Protein AF-A0A537NTZ7-F1 (afdb_monomer)

Sequence (252 aa):
MPTALTDLRNRLAANRRRAVSLVFLAALHLAAFGILLWSEDEPTARAAFLLAWGVLNFFWLALLRRPLTSAVLSLAFVVILIVLSQFKHSTLMMTASVVDLMLIDFATFLFFVKVNFGLVLKLALAVALTIPLWLVLWRVDAFRLRRSWAVLGLLVCLAALAALSLAVPTDREDEFFPHQYISKFVRSVAVAAVDLSTGAVLEADPASIDRLNLAAGASCQVARKLPHIVMLFDESSFDATMMPSISVPPNY

Solvent-accessible surface area (backbone atoms only — not comparable to full-atom values): 14347 Å² total; per-residue (Å²): 129,87,51,73,67,57,55,53,51,51,52,52,55,50,51,51,39,45,53,54,40,50,52,54,42,50,51,49,52,50,50,51,49,53,47,44,70,73,43,26,86,48,72,68,36,39,50,41,35,54,28,50,52,45,29,41,30,19,49,36,21,42,74,69,26,27,62,57,58,11,46,52,54,35,51,51,51,52,51,51,49,44,53,50,16,51,51,37,27,78,73,69,48,28,52,52,44,45,65,61,68,72,68,63,44,72,65,58,51,53,49,48,45,67,76,40,42,71,59,50,49,53,52,50,50,51,51,61,58,47,48,60,53,49,55,53,49,56,73,45,55,75,57,75,58,63,46,70,61,22,48,52,50,22,51,51,26,49,52,53,43,45,49,49,33,70,75,49,70,80,65,77,72,57,44,54,46,100,58,32,55,63,23,52,24,60,40,35,44,48,54,52,52,49,32,66,72,71,47,60,80,68,74,70,62,76,79,39,59,85,72,49,77,75,59,80,80,66,77,85,64,86,85,58,84,73,79,84,80,82,83,81,71,90,78,56,98,60,68,65,84,78,42,88,94,58,87,76,67,93,89,113

pLDDT: mean 82.73, std 14.1, range [46.91, 97.38]

Radius of gyration: 25.37 Å; Cα contacts (8 Å, |Δi|>4): 199; chains: 1; bounding box: 72×40×83 Å

Mean predicted aligned error: 11.4 Å

Secondary structure (DSSP, 8-state):
---HHHHHHHHHHHHHHHHHHHHHHHHHHHHHHHHHHHH--SHHHHHHHHHHHHHHHHHHHHHH--HHHHHHHHHHHHHHHHHHHHHHHHHHS----HHHHHH--HHHHHHHHHHTHHHHHHHHHHHHHHHHHHHHHHHH------HHHHHHHHHHHHHHHHHHHHHSPPPSGGGGSSS-HHHHHHHHHHHHHHHHHHTGGG---GGGTTTS---TT----TTSPPP------TTSSS-GGGSTT----TT-

Structure (mmCIF, N/CA/C/O backbone):
data_AF-A0A537NTZ7-F1
#
_entry.id   AF-A0A537NTZ7-F1
#
loop_
_atom_site.group_PDB
_atom_site.id
_atom_site.type_symbol
_atom_site.label_atom_id
_atom_site.label_alt_id
_atom_site.label_comp_id
_atom_site.label_asym_id
_atom_site.label_entity_id
_atom_site.label_seq_id
_atom_site.pdbx_PDB_ins_code
_atom_site.Cartn_x
_atom_site.Cartn_y
_atom_site.Cartn_z
_atom_site.occupancy
_atom_site.B_iso_or_equiv
_atom_site.auth_seq_id
_atom_site.auth_comp_id
_atom_site.auth_asym_id
_atom_site.auth_atom_id
_atom_site.pdbx_PDB_model_num
ATOM 1 N N . MET A 1 1 ? -17.056 4.962 47.674 1.00 58.66 1 MET A N 1
ATOM 2 C CA . MET A 1 1 ? -17.567 3.941 46.732 1.00 58.66 1 MET A CA 1
ATOM 3 C C . MET A 1 1 ? -18.171 4.665 45.535 1.00 58.66 1 MET A C 1
ATOM 5 O O . MET A 1 1 ? -18.946 5.585 45.778 1.00 58.66 1 MET A O 1
ATOM 9 N N . PRO A 1 2 ? -17.795 4.355 44.281 1.00 63.44 2 PRO A N 1
ATOM 10 C CA . PRO A 1 2 ? -18.470 4.938 43.122 1.00 63.44 2 PRO A CA 1
ATOM 11 C C . PRO A 1 2 ? -19.957 4.571 43.179 1.00 63.44 2 PRO A C 1
ATOM 13 O O . PRO A 1 2 ? -20.307 3.418 43.425 1.00 63.44 2 PRO A O 1
ATOM 16 N N . THR A 1 3 ? -20.840 5.555 43.023 1.00 83.06 3 THR A N 1
ATOM 17 C CA . THR A 1 3 ? -22.289 5.320 43.042 1.00 83.06 3 THR A CA 1
ATOM 18 C C . THR A 1 3 ? -22.691 4.523 41.800 1.00 83.06 3 THR A C 1
ATOM 20 O O . THR A 1 3 ? -22.087 4.695 40.739 1.00 83.06 3 THR A O 1
ATOM 23 N N . ALA A 1 4 ? -23.715 3.669 41.889 1.00 83.44 4 ALA A N 1
ATOM 24 C CA . ALA A 1 4 ? -24.167 2.825 40.771 1.00 83.44 4 ALA A CA 1
ATOM 25 C C . ALA A 1 4 ? -24.419 3.617 39.466 1.00 83.44 4 ALA A C 1
ATOM 27 O O . ALA A 1 4 ? -24.149 3.131 38.369 1.00 83.44 4 ALA A O 1
ATOM 28 N N . LEU A 1 5 ? -24.836 4.884 39.585 1.00 83.88 5 LEU A N 1
ATOM 29 C CA . LEU A 1 5 ? -24.996 5.824 38.469 1.00 83.88 5 LEU A CA 1
ATOM 30 C C . LEU A 1 5 ? -23.677 6.139 37.742 1.00 83.88 5 LEU A C 1
ATOM 32 O O . LEU A 1 5 ? -23.658 6.254 36.516 1.00 83.88 5 LEU A O 1
ATOM 36 N N . THR A 1 6 ? -22.564 6.266 38.472 1.00 86.19 6 THR A N 1
ATOM 37 C CA . THR A 1 6 ? -21.246 6.515 37.866 1.00 86.19 6 THR A CA 1
ATOM 38 C C . THR A 1 6 ? -20.725 5.301 37.099 1.00 86.19 6 THR A C 1
ATOM 40 O O . THR A 1 6 ? -20.169 5.482 36.014 1.00 86.19 6 THR A O 1
ATOM 43 N N . ASP A 1 7 ? -20.969 4.079 37.586 1.00 85.44 7 ASP A N 1
ATOM 44 C CA . ASP A 1 7 ? -20.598 2.856 36.859 1.00 85.44 7 ASP A CA 1
ATOM 45 C C . ASP A 1 7 ? -21.436 2.693 35.582 1.00 85.44 7 ASP A C 1
ATOM 47 O O . ASP A 1 7 ? -20.892 2.476 34.496 1.00 85.44 7 ASP A O 1
ATOM 51 N N . LEU A 1 8 ? -22.754 2.917 35.668 1.00 85.06 8 LEU A N 1
ATOM 52 C CA . LEU A 1 8 ? -23.651 2.832 34.513 1.00 85.06 8 LEU A CA 1
ATOM 53 C C . LEU A 1 8 ? -23.280 3.854 33.422 1.00 85.06 8 LEU A C 1
ATOM 55 O O . LEU A 1 8 ? -23.180 3.503 32.242 1.00 85.06 8 LEU A O 1
ATOM 59 N N . ARG A 1 9 ? -22.973 5.101 33.812 1.00 89.00 9 ARG A N 1
ATOM 60 C CA . ARG A 1 9 ? -22.496 6.148 32.890 1.00 89.00 9 ARG A CA 1
ATOM 61 C C . ARG A 1 9 ? -21.180 5.760 32.213 1.00 89.00 9 ARG A C 1
ATOM 63 O O . ARG A 1 9 ? -21.030 5.955 31.005 1.00 89.00 9 ARG A O 1
ATOM 70 N N . ASN A 1 10 ? -20.234 5.201 32.967 1.00 85.62 10 ASN A N 1
ATOM 71 C CA . ASN A 1 10 ? -18.936 4.788 32.432 1.00 85.62 10 ASN A CA 1
ATOM 72 C C . ASN A 1 10 ? -19.071 3.623 31.441 1.00 85.62 10 ASN A C 1
ATOM 74 O O . ASN A 1 10 ? -18.437 3.651 30.382 1.00 85.62 10 ASN A O 1
ATOM 78 N N . ARG A 1 11 ? -19.943 2.647 31.728 1.00 82.94 11 ARG A N 1
ATOM 79 C CA . ARG A 1 11 ? -20.247 1.533 30.814 1.00 82.94 11 ARG A CA 1
ATOM 80 C C . ARG A 1 11 ? -20.885 2.015 29.514 1.00 82.94 11 ARG A C 1
ATOM 82 O O . ARG A 1 11 ? -20.432 1.616 28.443 1.00 82.94 11 ARG A O 1
ATOM 89 N N . LEU A 1 12 ? -21.867 2.917 29.587 1.00 83.31 12 LEU A N 1
ATOM 90 C CA . LEU A 1 12 ? -22.497 3.511 28.401 1.00 83.31 12 LEU A CA 1
ATOM 91 C C . LEU A 1 12 ? -21.483 4.291 27.549 1.00 83.31 12 LEU A C 1
ATOM 93 O O . LEU A 1 12 ? -21.419 4.109 26.332 1.00 83.31 12 LEU A O 1
ATOM 97 N N . ALA A 1 13 ? -20.629 5.104 28.181 1.00 80.88 13 ALA A N 1
ATOM 98 C CA . ALA A 1 13 ? -19.582 5.857 27.488 1.00 80.88 13 ALA A CA 1
ATOM 99 C C . ALA A 1 13 ? -18.502 4.953 26.861 1.00 80.88 13 ALA A C 1
ATOM 101 O O . ALA A 1 13 ? -17.956 5.279 25.802 1.00 80.88 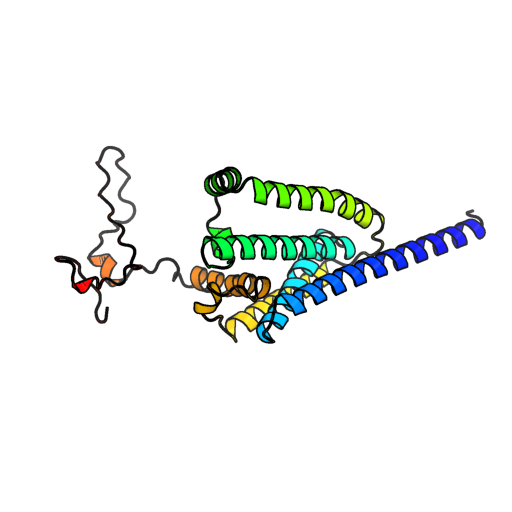13 ALA A O 1
ATOM 102 N N . ALA A 1 14 ? -18.172 3.825 27.495 1.00 80.44 14 ALA A N 1
ATOM 103 C CA . ALA A 1 14 ? -17.262 2.826 26.937 1.00 80.44 14 ALA A CA 1
ATOM 104 C C . ALA A 1 14 ? -17.896 2.083 25.751 1.00 80.44 14 ALA A C 1
ATOM 106 O O . ALA A 1 14 ? -17.235 1.895 24.728 1.00 80.44 14 ALA A O 1
ATOM 107 N N . ASN A 1 15 ? -19.180 1.723 25.851 1.00 84.62 15 ASN A N 1
ATOM 108 C CA . ASN A 1 15 ? -19.901 1.046 24.776 1.00 84.62 15 ASN A CA 1
ATOM 109 C C . ASN A 1 15 ? -20.036 1.946 23.537 1.00 84.62 15 ASN A C 1
ATOM 111 O O . ASN A 1 15 ? -19.723 1.527 22.425 1.00 84.62 15 ASN A O 1
ATOM 115 N N . ARG A 1 16 ? -20.368 3.230 23.739 1.00 84.19 16 ARG A N 1
ATOM 116 C CA . ARG A 1 16 ? -20.411 4.227 22.658 1.00 84.19 16 ARG A CA 1
ATOM 117 C C . ARG A 1 16 ? -19.055 4.386 21.966 1.00 84.19 16 ARG A C 1
ATOM 119 O O . ARG A 1 16 ? -19.003 4.403 20.743 1.00 84.19 16 ARG A O 1
ATOM 126 N N . ARG A 1 17 ? -17.951 4.458 22.721 1.00 83.06 17 ARG A N 1
ATOM 127 C CA . ARG A 1 17 ? -16.593 4.546 22.144 1.00 83.06 17 ARG A CA 1
ATOM 128 C C . ARG A 1 17 ? -16.216 3.317 21.316 1.00 83.06 17 ARG A C 1
ATOM 130 O O . ARG A 1 17 ? -15.623 3.467 20.249 1.00 83.06 17 ARG A O 1
ATOM 137 N N . ARG A 1 18 ? -16.591 2.117 21.770 1.00 84.38 18 ARG A N 1
ATOM 138 C CA . ARG A 1 18 ? -16.384 0.871 21.012 1.00 84.38 18 ARG A CA 1
ATOM 139 C C . ARG A 1 18 ? -17.200 0.852 19.724 1.00 84.38 18 ARG A C 1
ATOM 141 O O . ARG A 1 18 ? -16.635 0.566 18.676 1.00 84.38 18 ARG A O 1
ATOM 148 N N . ALA A 1 19 ? -18.481 1.215 19.788 1.00 86.25 19 ALA A N 1
ATOM 149 C CA . ALA A 1 19 ? -19.343 1.296 18.610 1.00 86.25 19 ALA A CA 1
ATOM 150 C C . ALA A 1 19 ? -18.787 2.281 17.568 1.00 86.25 19 ALA A C 1
ATOM 152 O O . ALA A 1 19 ? -18.641 1.926 16.405 1.00 86.25 19 ALA A O 1
ATOM 153 N N . VAL A 1 20 ? -18.381 3.480 18.000 1.00 87.38 20 VAL A N 1
ATOM 154 C CA . VAL A 1 20 ? -17.752 4.479 17.120 1.00 87.38 20 VAL A CA 1
ATOM 155 C C . VAL A 1 20 ? -16.461 3.940 16.493 1.00 87.38 20 VAL A C 1
ATOM 157 O O . VAL A 1 20 ? -16.262 4.080 15.291 1.00 87.38 20 VAL A O 1
ATOM 160 N N . SER A 1 21 ? -15.606 3.276 17.279 1.00 86.69 21 SER A N 1
ATOM 161 C CA . SER A 1 21 ? -14.370 2.665 16.765 1.00 86.69 21 SER A CA 1
ATOM 162 C C . SER A 1 21 ? -14.650 1.601 15.698 1.00 86.69 21 SER A C 1
ATOM 164 O O . SER A 1 21 ? -13.946 1.553 14.695 1.00 86.69 21 SER A O 1
ATOM 166 N N . LEU A 1 22 ? -15.681 0.770 15.892 1.00 88.88 22 LEU A N 1
ATOM 167 C CA . LEU A 1 22 ? -16.081 -0.254 14.922 1.00 88.88 22 LEU A CA 1
ATOM 168 C C . LEU A 1 22 ? -16.618 0.358 13.629 1.00 88.88 22 LEU A C 1
ATOM 170 O O . LEU A 1 22 ? -16.262 -0.115 12.556 1.00 88.88 22 LEU A O 1
ATOM 174 N N . VAL A 1 23 ? -17.428 1.416 13.722 1.00 90.81 23 VAL A N 1
ATOM 175 C CA . VAL A 1 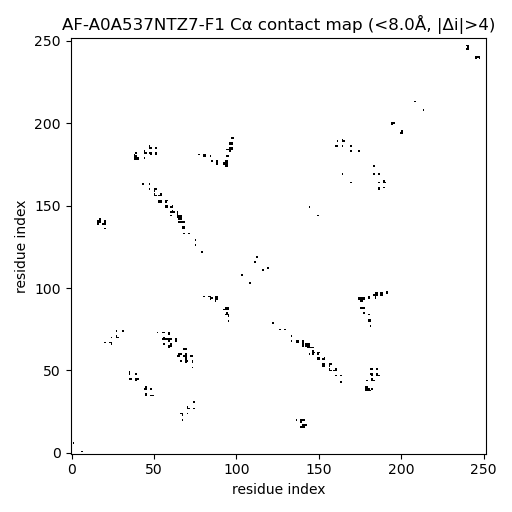23 ? -17.952 2.122 12.542 1.00 90.81 23 VAL A CA 1
ATOM 176 C C . VAL A 1 23 ? -16.810 2.691 11.704 1.00 90.81 23 VAL A C 1
ATOM 178 O O . VAL A 1 23 ? -16.775 2.466 10.498 1.00 90.81 23 VAL A O 1
ATOM 181 N N . PHE A 1 24 ? -15.842 3.372 12.326 1.00 90.88 24 PHE A N 1
ATOM 182 C CA . PHE A 1 24 ? -14.688 3.895 11.589 1.00 90.88 24 PHE A CA 1
ATOM 183 C C . PHE A 1 24 ? -13.804 2.785 11.017 1.00 90.88 24 PHE A C 1
ATOM 185 O O . PHE A 1 24 ? -13.349 2.898 9.883 1.00 90.88 24 PHE A O 1
ATOM 192 N N . LEU A 1 25 ? -13.583 1.703 11.767 1.00 91.69 25 LEU A N 1
ATOM 193 C CA . LEU A 1 25 ? -12.814 0.560 11.280 1.00 91.69 25 LEU A CA 1
ATOM 194 C C . LEU A 1 25 ? -13.483 -0.077 10.053 1.00 91.69 25 LEU A C 1
ATOM 196 O O . LEU A 1 25 ? -12.823 -0.316 9.045 1.00 91.69 25 LEU A O 1
ATOM 200 N N . ALA A 1 26 ? -14.799 -0.292 10.113 1.00 93.25 26 ALA A N 1
ATOM 201 C CA . ALA A 1 26 ? -15.576 -0.801 8.990 1.00 93.25 26 ALA A CA 1
ATOM 202 C C . ALA A 1 26 ? -15.513 0.151 7.789 1.00 93.25 26 ALA A C 1
ATOM 204 O O . ALA A 1 26 ? -15.273 -0.301 6.674 1.00 93.25 26 ALA A O 1
ATOM 205 N N . ALA A 1 27 ? -15.648 1.462 8.011 1.00 94.00 27 ALA A N 1
ATOM 206 C CA . ALA A 1 27 ? -15.546 2.460 6.950 1.00 94.00 27 ALA A CA 1
ATOM 207 C C . ALA A 1 27 ? -14.176 2.435 6.249 1.00 94.00 27 ALA A C 1
ATOM 209 O O . ALA A 1 27 ? -14.119 2.509 5.025 1.00 94.00 27 ALA A O 1
ATOM 210 N N . LEU A 1 28 ? -13.077 2.274 6.995 1.00 93.94 28 LEU A N 1
ATOM 211 C CA . LEU A 1 28 ? -11.728 2.177 6.423 1.00 93.94 28 LEU A CA 1
ATOM 212 C C . LEU A 1 28 ? -11.536 0.898 5.601 1.00 93.94 28 LEU A C 1
ATOM 214 O O . LEU A 1 28 ? -10.945 0.946 4.524 1.00 93.94 28 LEU A O 1
ATOM 218 N N . HIS A 1 29 ? -12.056 -0.237 6.073 1.00 95.38 29 HIS A N 1
ATOM 219 C CA . HIS A 1 29 ? -12.009 -1.486 5.309 1.00 95.38 29 HIS A CA 1
ATOM 220 C C . HIS A 1 29 ? -12.896 -1.443 4.062 1.00 95.38 29 HIS A C 1
ATOM 222 O O . HIS A 1 29 ? -12.486 -1.940 3.018 1.00 95.38 29 HIS A O 1
ATOM 228 N N . LEU A 1 30 ? -14.068 -0.806 4.136 1.00 96.38 30 LEU A N 1
ATOM 229 C CA . LEU A 1 30 ? -14.923 -0.574 2.972 1.00 96.38 30 LEU A CA 1
ATOM 230 C C . LEU A 1 30 ? -14.265 0.371 1.963 1.00 96.38 30 LEU A C 1
ATOM 232 O O . LEU A 1 30 ? -14.354 0.125 0.766 1.00 96.38 30 LEU A O 1
ATOM 236 N N . ALA A 1 31 ? -13.561 1.408 2.425 1.00 95.88 31 ALA A N 1
ATOM 237 C CA . ALA A 1 31 ? -12.789 2.283 1.549 1.00 95.88 31 ALA A CA 1
ATOM 238 C C . ALA A 1 31 ? -11.673 1.509 0.830 1.00 95.88 31 ALA A C 1
ATOM 240 O O . ALA A 1 31 ? -11.545 1.611 -0.386 1.00 95.88 31 ALA A O 1
ATOM 241 N N . ALA A 1 32 ? -10.920 0.677 1.556 1.00 95.56 32 ALA A N 1
ATOM 242 C CA . ALA A 1 32 ? -9.904 -0.191 0.961 1.00 95.56 32 ALA A CA 1
ATOM 243 C C . ALA A 1 32 ? -10.504 -1.196 -0.037 1.00 95.56 32 ALA A C 1
ATOM 245 O O . ALA A 1 32 ? -9.917 -1.444 -1.084 1.00 95.56 32 ALA A O 1
ATOM 246 N N . PHE A 1 33 ? -11.691 -1.733 0.255 1.00 96.12 33 PHE A N 1
ATOM 247 C CA . PHE A 1 33 ? -12.422 -2.607 -0.661 1.00 96.12 33 PHE A CA 1
ATOM 248 C C . PHE A 1 33 ? -12.899 -1.867 -1.921 1.00 96.12 33 PHE A C 1
ATOM 250 O O . PHE A 1 33 ? -12.820 -2.408 -3.018 1.00 96.12 33 PHE A O 1
ATOM 257 N N . GLY A 1 34 ? -13.336 -0.613 -1.794 1.00 96.06 34 GLY A N 1
ATOM 258 C CA . GLY A 1 34 ? -13.641 0.236 -2.945 1.00 96.06 34 GLY A CA 1
ATOM 259 C C . GLY A 1 34 ? -12.411 0.484 -3.822 1.00 96.06 34 GLY A C 1
ATOM 260 O O . GLY A 1 34 ? -12.505 0.374 -5.041 1.00 96.06 34 GLY A O 1
ATOM 261 N N . ILE A 1 35 ? -11.251 0.745 -3.205 1.00 95.75 35 ILE A N 1
ATOM 262 C CA . ILE A 1 35 ? -9.975 0.896 -3.922 1.00 95.75 35 ILE A CA 1
ATOM 263 C C . ILE A 1 35 ? -9.609 -0.401 -4.644 1.00 95.75 35 ILE A C 1
ATOM 265 O O . ILE A 1 35 ? -9.317 -0.341 -5.829 1.00 95.75 35 ILE A O 1
ATOM 269 N N . LEU A 1 36 ? -9.694 -1.555 -3.974 1.00 95.25 36 LEU A N 1
ATOM 270 C CA . LEU A 1 36 ? -9.452 -2.875 -4.570 1.00 95.25 36 LEU A CA 1
ATOM 271 C C . LEU A 1 36 ? -10.255 -3.072 -5.863 1.00 95.25 36 LEU A C 1
ATOM 273 O O . LEU A 1 36 ? -9.696 -3.485 -6.872 1.00 95.25 36 LEU A O 1
ATOM 277 N N . LEU A 1 37 ? -11.561 -2.793 -5.828 1.00 93.75 37 LEU A N 1
ATOM 278 C CA . LEU A 1 37 ? -12.439 -2.983 -6.987 1.00 93.75 37 LEU A CA 1
ATOM 279 C C . LEU A 1 37 ? -12.153 -2.004 -8.129 1.00 93.75 37 LEU A C 1
ATOM 281 O O . LEU A 1 37 ? -12.486 -2.302 -9.270 1.00 93.75 37 LEU A O 1
ATOM 285 N N . TRP A 1 38 ? -11.587 -0.840 -7.817 1.00 94.94 38 TRP A N 1
ATOM 286 C CA . TRP A 1 38 ? -11.263 0.187 -8.799 1.00 94.94 38 TRP A CA 1
ATOM 287 C C . TRP A 1 38 ? -9.850 0.039 -9.379 1.00 94.94 38 TRP A C 1
ATOM 289 O O . TRP A 1 38 ? -9.648 0.369 -10.543 1.00 94.94 38 TRP A O 1
ATOM 299 N N . SER A 1 39 ? -8.874 -0.426 -8.591 1.00 91.75 39 SER A N 1
ATOM 300 C CA . SER A 1 39 ? -7.470 -0.502 -9.013 1.00 91.75 39 SER A CA 1
ATOM 301 C C . SER A 1 39 ? -7.045 -1.870 -9.543 1.00 91.75 39 SER A C 1
ATOM 303 O O . SER A 1 39 ? -6.047 -1.935 -10.260 1.00 91.75 39 SER A O 1
ATOM 305 N N . GLU A 1 40 ? -7.739 -2.952 -9.172 1.00 92.44 40 GLU A N 1
ATOM 306 C CA . GLU A 1 40 ? -7.334 -4.328 -9.480 1.00 92.44 40 GLU A CA 1
ATOM 307 C C . GLU A 1 40 ? -8.403 -5.073 -10.303 1.00 92.44 40 GLU A C 1
ATOM 309 O O . GLU A 1 40 ? -9.478 -5.435 -9.806 1.00 92.44 40 GLU A O 1
ATOM 314 N N . ASP A 1 41 ? -8.082 -5.370 -11.562 1.00 89.06 41 ASP A N 1
ATOM 315 C CA . ASP A 1 41 ? -9.002 -6.047 -12.484 1.00 89.06 41 ASP A CA 1
ATOM 316 C C . ASP A 1 41 ? -8.975 -7.573 -12.335 1.00 89.06 41 ASP A C 1
ATOM 318 O O . ASP A 1 41 ? -10.021 -8.223 -12.241 1.00 89.06 41 ASP A O 1
ATOM 322 N N . GLU A 1 42 ? -7.780 -8.152 -12.259 1.00 90.31 42 GLU A N 1
ATOM 323 C CA . GLU A 1 42 ? -7.591 -9.600 -12.250 1.00 90.31 42 GLU A CA 1
ATOM 324 C C . GLU A 1 42 ? -7.835 -10.241 -10.878 1.00 90.31 42 GLU A C 1
ATOM 326 O O . GLU A 1 42 ? -7.570 -9.639 -9.833 1.00 90.31 42 GLU A O 1
ATOM 331 N N . PRO A 1 43 ? -8.280 -11.510 -10.835 1.00 91.31 43 PRO A N 1
ATOM 332 C CA . PRO A 1 43 ? -8.492 -12.220 -9.575 1.00 91.31 43 PRO A CA 1
ATOM 333 C C . PRO A 1 43 ? -7.186 -12.432 -8.791 1.00 91.31 43 PRO A C 1
ATOM 335 O O . PRO A 1 43 ? -7.179 -12.333 -7.563 1.00 91.31 43 PRO A O 1
ATOM 338 N N . THR A 1 44 ? -6.081 -12.683 -9.492 1.00 92.44 44 THR A N 1
ATOM 339 C CA . THR A 1 44 ? -4.720 -12.803 -8.943 1.00 92.44 44 THR A CA 1
ATOM 340 C C . THR A 1 44 ? -4.265 -11.481 -8.325 1.00 92.44 44 THR A C 1
ATOM 342 O O . THR A 1 44 ? -3.821 -11.452 -7.176 1.00 92.44 44 THR A O 1
ATOM 345 N N . ALA A 1 45 ? -4.462 -10.378 -9.048 1.00 92.12 45 ALA A N 1
ATOM 346 C CA . ALA A 1 45 ? -4.161 -9.023 -8.604 1.00 92.12 45 ALA A CA 1
ATOM 347 C C . ALA A 1 45 ? -4.984 -8.635 -7.363 1.00 92.12 45 ALA A C 1
ATOM 349 O O . ALA A 1 45 ? -4.442 -8.165 -6.360 1.00 92.12 45 ALA A O 1
ATOM 350 N N . ARG A 1 46 ? -6.284 -8.956 -7.358 1.00 94.94 46 ARG A N 1
ATOM 351 C CA . ARG A 1 46 ? -7.162 -8.751 -6.197 1.00 94.94 46 ARG A CA 1
ATOM 352 C C . ARG A 1 46 ? -6.724 -9.561 -4.979 1.00 94.94 46 ARG A C 1
ATOM 354 O O . ARG A 1 46 ? -6.727 -9.039 -3.864 1.00 94.94 46 ARG A O 1
ATOM 361 N N . ALA A 1 47 ? -6.323 -10.819 -5.171 1.00 95.44 47 ALA A N 1
ATOM 362 C CA . ALA A 1 47 ? -5.790 -11.646 -4.091 1.00 95.44 47 ALA A CA 1
ATOM 363 C C . ALA A 1 47 ? -4.488 -11.056 -3.523 1.00 95.44 47 ALA A C 1
ATOM 365 O O . ALA A 1 47 ? -4.353 -10.926 -2.305 1.00 95.44 47 ALA A O 1
ATOM 366 N N . ALA A 1 48 ? -3.569 -10.624 -4.391 1.00 94.69 48 ALA A N 1
ATOM 367 C CA . ALA A 1 48 ? -2.330 -9.967 -3.986 1.00 94.69 48 ALA A CA 1
ATOM 368 C C . ALA A 1 48 ? -2.593 -8.657 -3.225 1.00 94.69 48 ALA A C 1
ATOM 370 O O . ALA A 1 48 ? -1.968 -8.423 -2.192 1.00 94.69 48 ALA A O 1
ATOM 371 N N . PHE A 1 49 ? -3.565 -7.845 -3.656 1.00 96.12 49 PHE A N 1
ATOM 372 C CA . PHE A 1 49 ? -3.987 -6.648 -2.925 1.00 96.12 49 PHE A CA 1
ATOM 373 C C . PHE A 1 49 ? -4.537 -6.993 -1.539 1.00 96.12 49 PHE A C 1
ATOM 375 O O . PHE A 1 49 ? -4.167 -6.349 -0.560 1.00 96.12 49 PHE A O 1
ATOM 382 N N . LEU A 1 50 ? -5.406 -8.002 -1.414 1.00 96.81 50 LEU A N 1
ATOM 383 C CA . LEU A 1 50 ? -5.951 -8.410 -0.112 1.00 96.81 50 LEU A CA 1
ATOM 384 C C . LEU A 1 50 ? -4.846 -8.889 0.838 1.00 96.81 50 LEU A C 1
ATOM 386 O O . LEU A 1 50 ? -4.862 -8.560 2.027 1.00 96.81 50 LEU A O 1
ATOM 390 N N . LEU A 1 51 ? -3.866 -9.624 0.311 1.00 96.69 51 LEU A N 1
ATOM 391 C CA . LEU A 1 51 ? -2.694 -10.051 1.069 1.00 96.69 51 LEU A CA 1
ATOM 392 C C . LEU A 1 51 ? -1.818 -8.859 1.464 1.00 96.69 51 LEU A C 1
ATOM 394 O O . LEU A 1 51 ? -1.447 -8.760 2.630 1.00 96.69 51 LEU A O 1
ATOM 398 N N . ALA A 1 52 ? -1.562 -7.916 0.554 1.00 96.06 52 ALA A N 1
ATOM 399 C CA . ALA A 1 52 ? -0.843 -6.671 0.830 1.00 96.06 52 ALA A CA 1
ATOM 400 C C . ALA A 1 52 ? -1.537 -5.826 1.907 1.00 96.06 52 ALA A C 1
ATOM 402 O O . ALA A 1 52 ? -0.904 -5.348 2.851 1.00 96.06 52 ALA A O 1
ATOM 403 N N . TRP A 1 53 ? -2.860 -5.692 1.800 1.00 97.38 53 TRP A N 1
ATOM 404 C CA . TRP A 1 53 ? -3.699 -5.038 2.792 1.00 97.38 53 TRP A CA 1
ATOM 405 C C . TRP A 1 53 ? -3.565 -5.724 4.156 1.00 97.38 53 TRP A C 1
ATOM 407 O O . TRP A 1 53 ? -3.379 -5.049 5.171 1.00 97.38 53 TRP A O 1
ATOM 417 N N . GLY A 1 54 ? -3.587 -7.060 4.185 1.00 95.94 54 GLY A N 1
ATOM 418 C CA . GLY A 1 54 ? -3.316 -7.862 5.377 1.00 95.94 54 GLY A CA 1
ATOM 419 C C . GLY A 1 54 ? -1.925 -7.605 5.962 1.00 95.94 54 GLY A C 1
ATOM 420 O O . GLY A 1 54 ? -1.820 -7.299 7.149 1.00 95.94 54 GLY A O 1
ATOM 421 N N . VAL A 1 55 ? -0.872 -7.652 5.139 1.00 96.56 55 VAL A N 1
ATOM 422 C CA . VAL A 1 55 ? 0.522 -7.384 5.539 1.00 96.56 55 VAL A CA 1
ATOM 423 C C . VAL A 1 55 ? 0.641 -6.015 6.203 1.00 96.56 55 VAL A C 1
ATOM 425 O O . VAL A 1 55 ? 1.116 -5.932 7.336 1.00 96.56 55 VAL A O 1
ATOM 428 N N . LEU A 1 56 ? 0.156 -4.954 5.552 1.00 96.06 56 LEU A N 1
ATOM 429 C CA . LEU A 1 56 ? 0.203 -3.598 6.103 1.00 96.06 56 LEU A CA 1
ATOM 430 C C . LEU A 1 56 ? -0.549 -3.515 7.436 1.00 96.06 56 LEU A C 1
ATOM 432 O O . LEU A 1 56 ? -0.004 -3.025 8.430 1.00 96.06 56 LEU A O 1
ATOM 436 N N . ASN A 1 57 ? -1.765 -4.067 7.501 1.00 95.50 57 ASN A N 1
ATOM 437 C CA . ASN A 1 57 ? -2.558 -4.005 8.723 1.00 95.50 57 ASN A CA 1
ATOM 438 C C . ASN A 1 57 ? -1.895 -4.777 9.875 1.00 95.50 57 ASN A C 1
ATOM 440 O O . ASN A 1 57 ? -1.802 -4.273 11.000 1.00 95.50 57 ASN A O 1
ATOM 444 N N . PHE A 1 58 ? -1.406 -5.991 9.624 1.00 95.75 58 PHE A N 1
ATOM 445 C CA . PHE A 1 58 ? -0.755 -6.802 10.650 1.00 95.75 58 PHE A CA 1
ATOM 446 C C . PHE A 1 58 ? 0.604 -6.238 11.078 1.00 95.75 58 PHE A C 1
ATOM 448 O O . PHE A 1 58 ? 0.927 -6.299 12.267 1.00 95.75 58 PHE A O 1
ATOM 455 N N . PHE A 1 59 ? 1.351 -5.608 10.168 1.00 95.50 59 PHE A N 1
ATOM 456 C CA . PHE A 1 59 ? 2.590 -4.894 10.479 1.00 95.50 59 PHE A CA 1
ATOM 457 C C . PHE A 1 59 ? 2.344 -3.752 11.475 1.00 95.50 59 PHE A C 1
ATOM 459 O O . PHE A 1 59 ? 2.909 -3.735 12.577 1.00 95.50 59 PHE A O 1
ATOM 466 N N . TRP A 1 60 ? 1.419 -2.841 11.153 1.00 94.25 60 TRP A N 1
ATOM 467 C CA . TRP A 1 60 ? 1.078 -1.734 12.051 1.00 94.25 60 TRP A CA 1
ATOM 468 C C . TRP A 1 60 ? 0.419 -2.218 13.347 1.00 94.25 60 TRP A C 1
ATOM 470 O O . TRP A 1 60 ? 0.638 -1.632 14.409 1.00 94.25 60 TRP A O 1
ATOM 480 N N . LEU A 1 61 ? -0.344 -3.314 13.305 1.00 93.06 61 LEU A N 1
ATOM 481 C CA . LEU A 1 61 ? -0.899 -3.952 14.500 1.00 93.06 61 LEU A CA 1
ATOM 482 C C . LEU A 1 61 ? 0.185 -4.538 15.409 1.00 93.06 61 LEU A C 1
ATOM 484 O O . LEU A 1 61 ? 0.092 -4.387 16.629 1.00 93.06 61 LEU A O 1
ATOM 488 N N . ALA A 1 62 ? 1.217 -5.179 14.860 1.00 92.44 62 ALA A N 1
ATOM 489 C CA . ALA A 1 62 ? 2.329 -5.701 15.649 1.00 92.44 62 ALA A CA 1
ATOM 490 C C . ALA A 1 62 ? 3.082 -4.561 16.362 1.00 92.44 62 ALA A C 1
ATOM 492 O O . ALA A 1 62 ? 3.413 -4.670 17.554 1.00 92.44 62 ALA A O 1
ATOM 493 N N . LEU A 1 63 ? 3.260 -3.430 15.670 1.00 92.06 63 LEU A N 1
ATOM 494 C CA . LEU A 1 63 ? 3.936 -2.248 16.199 1.00 92.06 63 LEU A CA 1
ATOM 495 C C . LEU A 1 63 ? 3.085 -1.513 17.255 1.00 92.06 63 LEU A C 1
ATOM 497 O O . LEU A 1 63 ? 3.485 -1.408 18.425 1.00 92.06 63 LEU A O 1
ATOM 501 N N . LEU A 1 64 ? 1.882 -1.073 16.864 1.00 89.88 64 LEU A N 1
ATOM 502 C CA . LEU A 1 64 ? 1.026 -0.132 17.604 1.00 89.88 64 LEU A CA 1
ATOM 503 C C . LEU A 1 64 ? -0.038 -0.809 18.487 1.00 89.88 64 LEU A C 1
ATOM 505 O O . LEU A 1 64 ? -0.553 -0.181 19.415 1.00 89.88 64 LEU A O 1
ATOM 509 N N . ARG A 1 65 ? -0.359 -2.090 18.238 1.00 89.31 65 ARG A N 1
ATOM 510 C CA . ARG A 1 65 ? -1.402 -2.896 18.922 1.00 89.31 65 ARG A CA 1
ATOM 511 C C . ARG A 1 65 ? -2.827 -2.341 18.820 1.00 89.31 65 ARG A C 1
ATOM 513 O O . ARG A 1 65 ? -3.694 -2.765 19.585 1.00 89.31 65 ARG A O 1
ATOM 520 N N . ARG A 1 66 ? -3.053 -1.400 17.907 1.00 89.12 66 ARG A N 1
ATOM 521 C CA . ARG A 1 66 ? -4.271 -0.598 17.760 1.00 89.12 66 ARG A CA 1
ATOM 522 C C . ARG A 1 66 ? -4.831 -0.760 16.339 1.00 89.12 66 ARG A C 1
ATOM 524 O O . ARG A 1 66 ? -4.154 -0.354 15.388 1.00 89.12 66 ARG A O 1
ATOM 531 N N . PRO A 1 67 ? -6.000 -1.405 16.160 1.00 88.00 67 PRO A N 1
ATOM 532 C CA . PRO A 1 67 ? -6.506 -1.765 14.834 1.00 88.00 67 PRO A CA 1
ATOM 533 C C . PRO A 1 67 ? -6.935 -0.559 14.012 1.00 88.00 67 PRO A C 1
ATOM 535 O O . PRO A 1 67 ? -6.666 -0.521 12.816 1.00 88.00 67 PRO A O 1
ATOM 538 N N . LEU A 1 68 ? -7.524 0.459 14.640 1.00 89.94 68 LEU A N 1
ATOM 539 C CA . LEU A 1 68 ? -8.003 1.626 13.909 1.00 89.94 68 LEU A CA 1
ATOM 540 C C . LEU A 1 68 ? -6.833 2.400 13.298 1.00 89.94 68 LEU A C 1
ATOM 542 O O . LEU A 1 68 ? -6.855 2.779 12.132 1.00 89.94 68 LEU A O 1
ATOM 546 N N . THR A 1 69 ? -5.768 2.575 14.078 1.00 90.38 69 THR A N 1
ATOM 547 C CA . THR A 1 69 ? -4.565 3.287 13.631 1.00 90.38 69 THR A CA 1
ATOM 548 C C . THR A 1 69 ? -3.819 2.518 12.552 1.00 90.38 69 THR A C 1
ATOM 550 O O . THR A 1 69 ? -3.240 3.124 11.660 1.00 90.38 69 THR A O 1
ATOM 553 N N . SER A 1 70 ? -3.866 1.187 12.623 1.00 92.75 70 SER A N 1
ATOM 554 C CA . SER A 1 70 ? -3.286 0.315 11.614 1.00 92.75 70 SER A CA 1
ATOM 555 C C . SER A 1 70 ? -4.003 0.453 10.267 1.00 92.75 70 SER A C 1
ATOM 557 O O . SER A 1 70 ? -3.344 0.679 9.252 1.00 92.75 70 SER A O 1
ATOM 559 N N . ALA A 1 71 ? -5.339 0.428 10.263 1.00 92.88 71 ALA A N 1
ATOM 560 C CA . ALA A 1 71 ? -6.126 0.591 9.044 1.00 92.88 71 ALA A CA 1
ATOM 561 C C . ALA A 1 71 ? -5.924 1.974 8.399 1.00 92.88 71 ALA A C 1
ATOM 563 O O . ALA A 1 71 ? -5.769 2.058 7.183 1.00 92.88 71 ALA A O 1
ATOM 564 N N . VAL A 1 72 ? -5.858 3.049 9.199 1.00 93.12 72 VAL A N 1
ATOM 565 C CA . VAL A 1 72 ? -5.590 4.413 8.696 1.00 93.12 72 VAL A CA 1
ATOM 566 C C . VAL A 1 72 ? -4.218 4.505 8.035 1.00 93.12 72 VAL A C 1
ATOM 568 O O . VAL A 1 72 ? -4.114 5.012 6.921 1.00 93.12 72 VAL A O 1
ATOM 571 N N . LEU A 1 73 ? -3.169 4.015 8.704 1.00 92.62 73 LEU A N 1
ATOM 572 C CA . LEU A 1 73 ? -1.813 4.054 8.156 1.00 92.62 73 LEU A CA 1
ATOM 573 C C . LEU A 1 73 ? -1.702 3.180 6.905 1.00 92.62 73 LEU A C 1
ATOM 575 O O . LEU A 1 73 ? -1.141 3.620 5.909 1.00 92.62 73 LEU A O 1
ATOM 579 N N . SER A 1 74 ? -2.297 1.986 6.918 1.00 94.88 74 SER A N 1
ATOM 580 C CA . SER A 1 74 ? -2.329 1.096 5.750 1.00 94.88 74 SER A CA 1
ATOM 581 C C . SER A 1 74 ? -3.014 1.760 4.555 1.00 94.88 74 SER A C 1
ATOM 583 O O . SER A 1 74 ? -2.472 1.742 3.453 1.00 94.88 74 SER A O 1
ATOM 585 N N . LEU A 1 75 ? -4.168 2.401 4.772 1.00 94.50 75 LEU A N 1
ATOM 586 C CA . LEU A 1 75 ? -4.891 3.121 3.723 1.00 94.50 75 LEU A CA 1
ATOM 587 C C . LEU A 1 75 ? -4.081 4.303 3.185 1.00 94.50 75 LEU A C 1
ATOM 589 O O . LEU A 1 75 ? -4.024 4.497 1.975 1.00 94.50 75 LEU A O 1
ATOM 593 N N . ALA A 1 76 ? -3.422 5.062 4.064 1.00 93.19 76 ALA A N 1
ATOM 594 C CA . ALA A 1 76 ? -2.553 6.160 3.652 1.00 93.19 76 ALA A CA 1
ATOM 595 C C . ALA A 1 76 ? -1.396 5.662 2.771 1.00 93.19 76 ALA A C 1
ATOM 597 O O . ALA A 1 76 ? -1.151 6.245 1.719 1.00 93.19 76 ALA A O 1
ATOM 598 N N . PHE A 1 77 ? -0.740 4.558 3.149 1.00 93.56 77 PHE A N 1
ATOM 599 C CA . PHE A 1 77 ? 0.311 3.934 2.338 1.00 93.56 77 PHE A CA 1
ATOM 600 C C . PHE A 1 77 ? -0.203 3.498 0.962 1.00 93.56 77 PHE A C 1
ATOM 602 O O . PHE A 1 77 ? 0.425 3.820 -0.042 1.00 93.56 77 PHE A O 1
ATOM 609 N N . VAL A 1 78 ? -1.359 2.828 0.904 1.00 95.00 78 VAL A N 1
ATOM 610 C CA . VAL A 1 78 ? -1.993 2.403 -0.357 1.00 95.00 78 VAL A CA 1
ATOM 611 C C . VAL A 1 78 ? -2.285 3.601 -1.261 1.00 95.00 78 VAL A C 1
ATOM 613 O O . VAL A 1 78 ? -1.910 3.598 -2.429 1.00 95.00 78 VAL A O 1
ATOM 616 N N . VAL A 1 79 ? -2.907 4.653 -0.724 1.00 94.06 79 VAL A N 1
ATOM 617 C CA . VAL A 1 79 ? -3.253 5.851 -1.503 1.00 94.06 79 VAL A CA 1
ATOM 618 C C . VAL A 1 79 ? -2.002 6.572 -2.001 1.00 94.06 79 VAL A C 1
ATOM 620 O O . VAL A 1 79 ? -1.946 6.944 -3.170 1.00 94.06 79 VAL A O 1
ATOM 623 N N . ILE A 1 80 ? -0.986 6.742 -1.148 1.00 92.81 80 ILE A N 1
ATOM 624 C CA . ILE A 1 80 ? 0.290 7.353 -1.546 1.00 92.81 80 ILE A CA 1
ATOM 625 C C . ILE A 1 80 ? 0.935 6.536 -2.666 1.00 92.81 80 ILE A C 1
ATOM 627 O O . ILE A 1 80 ? 1.373 7.115 -3.657 1.00 92.81 80 ILE A O 1
ATOM 631 N N . LEU A 1 81 ? 0.952 5.206 -2.541 1.00 94.12 81 LEU A N 1
ATOM 632 C CA . LEU A 1 81 ? 1.548 4.338 -3.548 1.00 94.12 81 LEU A CA 1
ATOM 633 C C . LEU A 1 81 ? 0.813 4.420 -4.886 1.00 94.12 81 LEU A C 1
ATOM 635 O O . LEU A 1 81 ? 1.467 4.519 -5.919 1.00 94.12 81 LEU A O 1
ATOM 639 N N . ILE A 1 82 ? -0.522 4.453 -4.881 1.00 93.81 82 ILE A N 1
ATOM 640 C CA . ILE A 1 82 ? -1.323 4.643 -6.100 1.00 93.81 82 ILE A CA 1
ATOM 641 C C . ILE A 1 82 ? -0.996 5.989 -6.750 1.00 93.81 82 ILE A C 1
ATOM 643 O O . ILE A 1 82 ? -0.711 6.033 -7.942 1.00 93.81 82 ILE A O 1
ATOM 647 N N . VAL A 1 83 ? -0.983 7.079 -5.977 1.00 93.31 83 VAL A N 1
ATOM 648 C CA . VAL A 1 83 ? -0.689 8.424 -6.502 1.00 93.31 83 VAL A CA 1
ATOM 649 C C . VAL A 1 83 ? 0.719 8.492 -7.095 1.00 93.31 83 VAL A C 1
ATOM 651 O O . VAL A 1 83 ? 0.900 9.042 -8.181 1.00 93.31 83 VAL A O 1
ATOM 654 N N . LEU A 1 84 ? 1.714 7.914 -6.416 1.00 92.00 84 LEU A N 1
ATOM 655 C CA . LEU A 1 84 ? 3.085 7.848 -6.924 1.00 92.00 84 LEU A CA 1
ATOM 656 C C . LEU A 1 84 ? 3.191 6.960 -8.168 1.00 92.00 84 LEU A C 1
ATOM 658 O O . LEU A 1 84 ? 3.871 7.338 -9.117 1.00 92.00 84 LEU A O 1
ATOM 662 N N . SER A 1 85 ? 2.482 5.831 -8.200 1.00 92.19 85 SER A N 1
ATOM 663 C CA . SER A 1 85 ? 2.474 4.923 -9.352 1.00 92.19 85 SER A CA 1
ATOM 664 C C . SER A 1 85 ? 1.830 5.566 -10.576 1.00 92.19 85 SER A C 1
ATOM 666 O O . SER A 1 85 ? 2.361 5.449 -11.673 1.00 92.19 85 SER A O 1
ATOM 668 N N . GLN A 1 86 ? 0.725 6.291 -10.394 1.00 92.62 86 GLN A N 1
ATOM 669 C CA . GLN A 1 86 ? 0.077 7.051 -11.463 1.00 92.62 86 GLN A CA 1
ATOM 670 C C . GLN A 1 86 ? 0.958 8.186 -11.972 1.00 92.62 86 GLN A C 1
ATOM 672 O O . GLN A 1 86 ? 1.048 8.404 -13.178 1.00 92.62 86 GLN A O 1
ATOM 677 N N . PHE A 1 87 ? 1.632 8.897 -11.064 1.00 91.50 87 PHE A N 1
ATOM 678 C CA . PHE A 1 87 ? 2.585 9.930 -11.450 1.00 91.50 87 PHE A CA 1
ATOM 679 C C . PHE A 1 87 ? 3.732 9.344 -12.281 1.00 91.50 87 PHE A C 1
ATOM 681 O O . PHE A 1 87 ? 4.019 9.850 -13.370 1.00 91.50 87 PHE A O 1
ATOM 688 N N . LYS A 1 88 ? 4.345 8.257 -11.792 1.00 90.62 88 LYS A N 1
ATOM 689 C CA . LYS A 1 88 ? 5.429 7.566 -12.494 1.00 90.62 88 LYS A CA 1
ATOM 690 C C . LYS A 1 88 ? 4.958 7.092 -13.867 1.00 90.62 88 LYS A C 1
ATOM 692 O O . LYS A 1 88 ? 5.626 7.379 -14.854 1.00 90.62 88 LYS A O 1
ATOM 697 N N . HIS A 1 89 ? 3.761 6.514 -13.951 1.00 90.38 89 HIS A N 1
ATOM 698 C CA . HIS A 1 89 ? 3.185 6.054 -15.214 1.00 90.38 89 HIS A CA 1
ATOM 699 C C . HIS A 1 89 ? 2.950 7.204 -16.196 1.00 90.38 89 HIS A C 1
ATOM 701 O O . HIS A 1 89 ? 3.390 7.137 -17.336 1.00 90.38 89 HIS A O 1
ATOM 707 N N . SER A 1 90 ? 2.380 8.319 -15.739 1.00 90.31 90 SER A N 1
ATOM 708 C CA . SER A 1 90 ? 2.123 9.483 -16.600 1.00 90.31 90 SER A CA 1
ATOM 709 C C . SER A 1 90 ? 3.383 10.145 -17.174 1.00 90.31 90 SER A C 1
ATOM 711 O O . SER A 1 90 ? 3.286 10.890 -18.145 1.00 90.31 90 SER A O 1
ATOM 713 N N . THR A 1 91 ? 4.550 9.898 -16.569 1.00 86.94 91 THR A N 1
ATOM 714 C CA . THR A 1 91 ? 5.821 10.531 -16.955 1.00 86.94 91 THR A CA 1
ATOM 715 C C . THR A 1 91 ? 6.752 9.561 -17.678 1.00 86.94 91 THR A C 1
ATOM 717 O O . THR A 1 91 ? 7.360 9.926 -18.678 1.00 86.94 91 THR A O 1
ATOM 720 N N . LEU A 1 92 ? 6.878 8.336 -17.162 1.00 86.38 92 LEU A N 1
ATOM 721 C CA . LEU A 1 92 ? 7.834 7.320 -17.612 1.00 86.38 92 LEU A CA 1
ATOM 722 C C . LEU A 1 92 ? 7.159 6.122 -18.286 1.00 86.38 92 LEU A C 1
ATOM 724 O O . LEU A 1 92 ? 7.841 5.163 -18.622 1.00 86.38 92 LEU A O 1
ATOM 728 N N . MET A 1 93 ? 5.830 6.145 -18.447 1.00 88.00 93 MET A N 1
ATOM 729 C CA . MET A 1 93 ? 5.038 5.026 -18.974 1.00 88.00 93 MET A CA 1
ATOM 730 C C . MET A 1 93 ? 5.251 3.719 -18.199 1.00 88.00 93 MET A C 1
ATOM 732 O O . MET A 1 93 ? 5.043 2.645 -18.738 1.00 88.00 93 MET A O 1
ATOM 736 N N . MET A 1 94 ? 5.639 3.813 -16.924 1.00 88.44 94 MET A N 1
ATOM 737 C CA . MET A 1 94 ? 5.999 2.687 -16.062 1.00 88.44 94 MET A CA 1
ATOM 738 C C . MET A 1 94 ? 5.402 2.880 -14.664 1.00 88.44 94 MET A C 1
ATOM 740 O O . MET A 1 94 ? 5.342 4.001 -14.153 1.00 88.44 94 MET A O 1
ATOM 744 N N . THR A 1 95 ? 4.963 1.800 -14.022 1.00 88.88 95 THR A N 1
ATOM 745 C CA . THR A 1 95 ? 4.402 1.842 -12.658 1.00 88.88 95 THR A CA 1
ATOM 746 C C . THR A 1 95 ? 5.480 1.732 -11.568 1.00 88.88 95 THR A C 1
ATOM 748 O O . THR A 1 95 ? 6.662 1.517 -11.850 1.00 88.88 95 THR A O 1
ATOM 751 N N . ALA A 1 96 ? 5.109 1.994 -10.308 1.00 89.75 96 ALA A N 1
ATOM 752 C CA . ALA A 1 96 ? 6.061 1.917 -9.203 1.00 89.75 96 ALA A CA 1
ATOM 753 C C . ALA A 1 96 ? 6.400 0.457 -8.881 1.00 89.75 96 ALA A C 1
ATOM 755 O O . ALA A 1 96 ? 5.502 -0.377 -8.741 1.00 89.75 96 ALA A O 1
ATOM 756 N N . SER A 1 97 ? 7.683 0.175 -8.683 1.00 90.25 97 SER A N 1
ATOM 757 C CA . SER A 1 97 ? 8.193 -1.144 -8.313 1.00 90.25 97 SER A CA 1
ATOM 758 C C . SER A 1 97 ? 9.126 -1.043 -7.108 1.00 90.25 97 SER A C 1
ATOM 760 O O . SER A 1 97 ? 9.536 0.038 -6.683 1.00 90.25 97 SER A O 1
ATOM 762 N N . VAL A 1 98 ? 9.449 -2.179 -6.495 1.00 88.81 98 VAL A N 1
ATOM 763 C CA . VAL A 1 98 ? 10.310 -2.217 -5.297 1.00 88.81 98 VAL A CA 1
ATOM 764 C C . VAL A 1 98 ? 11.727 -1.739 -5.590 1.00 88.81 98 VAL A C 1
ATOM 766 O O . VAL A 1 98 ? 12.384 -1.198 -4.701 1.00 88.81 98 VAL A O 1
ATOM 769 N N . VAL A 1 99 ? 12.167 -1.856 -6.842 1.00 84.12 99 VAL A N 1
ATOM 770 C CA . VAL A 1 99 ? 13.451 -1.326 -7.304 1.00 84.12 99 VAL A CA 1
ATOM 771 C C . VAL A 1 99 ? 13.532 0.188 -7.081 1.00 84.12 99 VAL A C 1
ATOM 773 O O . VAL A 1 99 ? 14.580 0.680 -6.666 1.00 84.12 99 VAL A O 1
ATOM 776 N N . ASP A 1 100 ? 12.417 0.918 -7.214 1.00 86.88 100 ASP A N 1
ATOM 777 C CA . ASP A 1 100 ? 12.375 2.358 -6.923 1.00 86.88 100 ASP A CA 1
ATOM 778 C C . ASP A 1 100 ? 12.753 2.661 -5.465 1.00 86.88 100 ASP A C 1
ATOM 780 O O . ASP A 1 100 ? 13.387 3.676 -5.185 1.00 86.88 100 ASP A O 1
ATOM 784 N N . LEU A 1 101 ? 12.391 1.781 -4.522 1.00 85.81 101 LEU A N 1
ATOM 785 C CA . LEU A 1 101 ? 12.766 1.925 -3.112 1.00 85.81 101 LEU A CA 1
ATOM 786 C C . LEU A 1 101 ? 14.210 1.501 -2.850 1.00 85.81 101 LEU A C 1
ATOM 788 O O . LEU A 1 101 ? 14.817 2.000 -1.908 1.00 85.81 101 LEU A O 1
ATOM 792 N N . MET A 1 102 ? 14.749 0.569 -3.636 1.00 83.44 102 MET A N 1
ATOM 793 C CA . MET A 1 102 ? 16.138 0.130 -3.494 1.00 83.44 102 MET A CA 1
ATOM 794 C C . MET A 1 102 ? 17.126 1.172 -4.023 1.00 83.44 102 MET A C 1
ATOM 796 O O . MET A 1 102 ? 18.209 1.319 -3.462 1.00 83.44 102 MET A O 1
ATOM 800 N N . LEU A 1 103 ? 16.752 1.888 -5.086 1.00 82.81 103 LEU A N 1
ATOM 801 C CA . LEU A 1 103 ? 17.607 2.874 -5.747 1.00 82.81 103 LEU A CA 1
ATOM 802 C C . LEU A 1 103 ? 17.496 4.284 -5.161 1.00 82.81 103 LEU A C 1
ATOM 804 O O . LEU A 1 103 ? 18.325 5.135 -5.476 1.00 82.81 103 LEU A O 1
ATOM 808 N N . ILE A 1 104 ? 16.481 4.567 -4.339 1.00 88.12 104 ILE A N 1
ATOM 809 C CA . ILE A 1 104 ? 16.272 5.923 -3.832 1.00 88.12 104 ILE A CA 1
ATOM 810 C C . ILE A 1 104 ? 17.401 6.345 -2.885 1.00 88.12 104 ILE A C 1
ATOM 812 O O . ILE A 1 104 ? 17.601 5.777 -1.812 1.00 88.12 104 ILE A O 1
ATOM 816 N N . ASP A 1 105 ? 18.104 7.410 -3.260 1.00 90.31 105 ASP A N 1
ATOM 817 C CA . ASP A 1 105 ? 19.044 8.098 -2.386 1.00 90.31 105 ASP A CA 1
ATOM 818 C C . ASP A 1 105 ? 18.544 9.510 -2.018 1.00 90.31 105 ASP A C 1
ATOM 820 O O . ASP A 1 105 ? 17.537 10.020 -2.528 1.00 90.31 105 ASP A O 1
ATOM 824 N N . PHE A 1 106 ? 19.240 10.161 -1.082 1.00 88.81 106 PHE A N 1
ATOM 825 C CA . PHE A 1 106 ? 18.862 11.498 -0.622 1.00 88.81 106 PHE A CA 1
ATOM 826 C C . PHE A 1 106 ? 18.983 12.567 -1.722 1.00 88.81 106 PHE A C 1
ATOM 828 O O . PHE A 1 106 ? 18.196 13.517 -1.748 1.00 88.81 106 PHE A O 1
ATOM 835 N N . ALA A 1 107 ? 19.941 12.423 -2.641 1.00 90.19 107 ALA A N 1
ATOM 836 C CA . ALA A 1 107 ? 20.145 13.364 -3.736 1.00 90.19 107 ALA A CA 1
ATOM 837 C C . ALA A 1 107 ? 19.034 13.235 -4.791 1.00 90.19 107 ALA A C 1
ATOM 839 O O . ALA A 1 107 ? 18.463 14.251 -5.198 1.00 90.19 107 ALA A O 1
ATOM 840 N N . THR A 1 108 ? 18.664 12.009 -5.164 1.00 87.56 108 THR A N 1
ATOM 841 C CA . THR A 1 108 ? 17.521 11.677 -6.017 1.00 87.56 108 THR A CA 1
ATOM 842 C C . THR A 1 108 ? 16.230 12.198 -5.403 1.00 87.56 108 THR A C 1
ATOM 844 O O . THR A 1 108 ? 15.446 12.849 -6.093 1.00 87.56 108 THR A O 1
ATOM 847 N N . PHE A 1 109 ? 16.025 12.003 -4.096 1.00 87.69 109 PHE A N 1
ATOM 848 C CA . PHE A 1 109 ? 14.849 12.534 -3.410 1.00 87.69 109 PHE A CA 1
ATOM 849 C C . PHE A 1 109 ? 14.796 14.068 -3.459 1.00 87.69 109 PHE A C 1
ATOM 851 O O . PHE A 1 109 ? 13.760 14.645 -3.789 1.00 87.69 109 PHE A O 1
ATOM 858 N N . LEU A 1 110 ? 15.909 14.757 -3.192 1.00 90.69 110 LEU A N 1
ATOM 859 C CA . LEU A 1 110 ? 15.966 16.219 -3.286 1.00 90.69 110 LEU A CA 1
ATOM 860 C C . LEU A 1 110 ? 15.741 16.727 -4.713 1.00 90.69 110 LEU A C 1
ATOM 862 O O . LEU A 1 110 ? 15.073 17.747 -4.900 1.00 90.69 110 LEU A O 1
ATO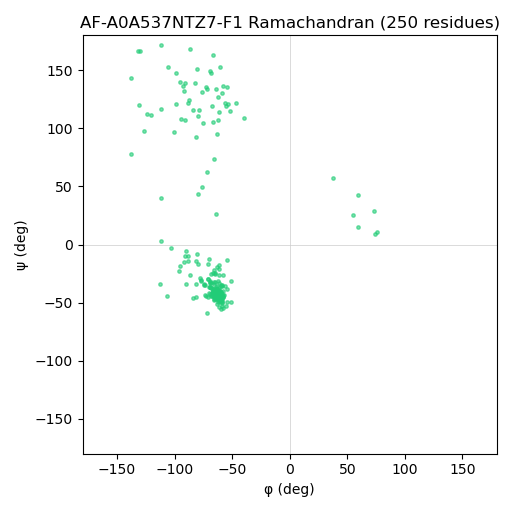M 866 N N . PHE A 1 111 ? 16.286 16.037 -5.715 1.00 88.88 111 PHE A N 1
ATOM 867 C CA . PHE A 1 111 ? 16.020 16.332 -7.119 1.00 88.88 111 PHE A CA 1
ATOM 868 C C . PHE A 1 111 ? 14.529 16.173 -7.432 1.00 88.88 111 PHE A C 1
ATOM 870 O O . PHE A 1 111 ? 13.919 17.094 -7.975 1.00 88.88 111 PHE A O 1
ATOM 877 N N . PHE A 1 112 ? 13.916 15.072 -6.994 1.00 88.06 112 PHE A N 1
ATOM 878 C CA . PHE A 1 112 ? 12.487 14.828 -7.152 1.00 88.06 112 PHE A CA 1
ATOM 879 C C . PHE A 1 112 ? 11.638 15.933 -6.514 1.00 88.06 112 PHE A C 1
ATOM 881 O O . PHE A 1 112 ? 10.717 16.439 -7.153 1.00 88.06 112 PHE A O 1
ATOM 888 N N . VAL A 1 113 ? 11.976 16.365 -5.294 1.00 90.25 113 VAL A N 1
ATO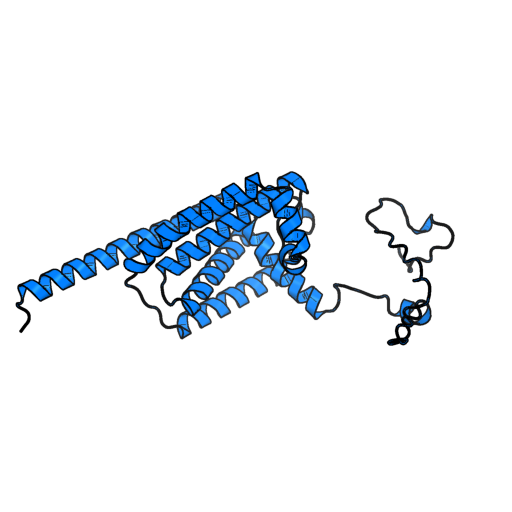M 889 C CA . VAL A 1 113 ? 11.281 17.470 -4.613 1.00 90.25 113 VAL A CA 1
ATOM 890 C C . VAL A 1 113 ? 11.395 18.778 -5.397 1.00 90.25 113 VAL A C 1
ATOM 892 O O . VAL A 1 113 ? 10.412 19.510 -5.502 1.00 90.25 113 VAL A O 1
ATOM 895 N N . LYS A 1 114 ? 12.572 19.074 -5.960 1.00 91.75 114 LYS A N 1
ATOM 896 C CA . LYS A 1 114 ? 12.796 20.294 -6.751 1.00 91.75 114 LYS A CA 1
ATOM 897 C C . LYS A 1 114 ? 12.023 20.281 -8.068 1.00 91.75 114 LYS A C 1
ATOM 899 O O . LYS A 1 114 ? 11.423 21.291 -8.416 1.00 91.75 114 LYS A O 1
ATOM 904 N N . VAL A 1 115 ? 12.031 19.155 -8.779 1.00 92.06 115 VAL A N 1
ATOM 905 C CA . VAL A 1 115 ? 11.364 19.023 -10.084 1.00 92.06 115 VAL A CA 1
ATOM 906 C C . VAL A 1 115 ? 9.845 18.941 -9.924 1.00 92.06 115 VAL A C 1
ATOM 908 O O . VAL A 1 115 ? 9.110 19.618 -10.636 1.00 92.06 115 VAL A O 1
ATOM 911 N N . ASN A 1 116 ? 9.363 18.169 -8.947 1.00 89.62 116 ASN A N 1
ATOM 912 C CA . ASN A 1 116 ? 7.944 17.851 -8.762 1.00 89.62 116 ASN A CA 1
ATOM 913 C C . ASN A 1 116 ? 7.353 18.488 -7.500 1.00 89.62 116 ASN A C 1
ATOM 915 O O . ASN A 1 116 ? 6.532 17.884 -6.801 1.00 89.62 116 ASN A O 1
ATOM 919 N N . PHE A 1 117 ? 7.735 19.735 -7.216 1.00 90.69 117 PHE A N 1
ATOM 920 C CA . PHE A 1 117 ? 7.318 20.435 -5.999 1.00 90.69 117 PHE A CA 1
ATOM 921 C C . PHE A 1 117 ? 5.792 20.466 -5.819 1.00 90.69 117 PHE A C 1
ATOM 923 O O . PHE A 1 117 ? 5.294 20.278 -4.713 1.00 90.69 117 PHE A O 1
ATOM 930 N N . GLY A 1 118 ? 5.029 20.629 -6.906 1.00 90.94 118 GLY A N 1
ATOM 931 C CA . GLY A 1 118 ? 3.564 20.641 -6.854 1.00 90.94 118 GLY A CA 1
ATOM 932 C C . GLY A 1 118 ? 2.948 19.317 -6.384 1.00 90.94 118 GLY A C 1
ATOM 933 O O . GLY A 1 118 ? 1.997 19.330 -5.602 1.00 90.94 118 GLY A O 1
ATOM 934 N N . LEU A 1 119 ? 3.487 18.172 -6.820 1.00 89.06 119 LEU A N 1
ATOM 935 C CA . LEU A 1 119 ? 3.026 16.854 -6.369 1.00 89.06 119 LEU A CA 1
ATOM 936 C C . LEU A 1 119 ? 3.432 16.605 -4.916 1.00 89.06 119 LEU A C 1
ATOM 938 O O . LEU A 1 119 ? 2.607 16.177 -4.108 1.00 89.06 119 LEU A O 1
ATOM 942 N N . VAL A 1 120 ? 4.682 16.924 -4.580 1.00 90.12 120 VAL A N 1
ATOM 943 C CA . VAL A 1 120 ? 5.213 16.787 -3.220 1.00 90.12 120 VAL A CA 1
ATOM 944 C C . VAL A 1 120 ? 4.402 17.633 -2.248 1.00 90.12 120 VAL A C 1
ATOM 946 O O . VAL A 1 120 ? 4.063 17.153 -1.174 1.00 90.12 120 VAL A O 1
ATOM 949 N N . LEU A 1 121 ? 4.012 18.850 -2.631 1.00 91.44 121 LEU A N 1
ATOM 950 C CA . LEU A 1 121 ? 3.174 19.712 -1.805 1.00 91.44 121 LEU A CA 1
ATOM 951 C C . LEU A 1 121 ? 1.778 19.114 -1.583 1.00 91.44 121 LEU A C 1
ATOM 953 O O . LEU A 1 121 ? 1.289 19.129 -0.457 1.00 91.44 121 LEU A O 1
ATOM 957 N N . LYS A 1 122 ? 1.147 18.551 -2.624 1.00 91.19 122 LYS A N 1
ATOM 958 C CA . LYS A 1 122 ? -0.153 17.863 -2.499 1.00 91.19 122 LYS A CA 1
ATOM 959 C C . LYS A 1 122 ? -0.061 16.653 -1.566 1.00 91.19 122 LYS A C 1
ATOM 961 O O . LYS A 1 122 ? -0.905 16.505 -0.686 1.00 91.19 122 LYS A O 1
ATOM 966 N N . LEU A 1 123 ? 0.974 15.826 -1.725 1.00 90.31 123 LEU A N 1
ATOM 967 C CA . LEU A 1 123 ? 1.244 14.677 -0.854 1.00 90.31 123 LEU A CA 1
ATOM 968 C C . LEU A 1 123 ? 1.537 15.122 0.583 1.00 90.31 123 LEU A C 1
ATOM 970 O O . LEU A 1 123 ? 0.953 14.584 1.519 1.00 90.31 123 LEU A O 1
ATOM 974 N N . ALA A 1 124 ? 2.381 16.137 0.768 1.00 90.75 124 ALA A N 1
ATOM 975 C CA . ALA A 1 124 ? 2.714 16.688 2.077 1.00 90.75 124 ALA A CA 1
ATOM 976 C C . ALA A 1 124 ? 1.478 17.264 2.775 1.00 90.75 124 ALA A C 1
ATOM 978 O O . ALA A 1 124 ? 1.285 17.020 3.963 1.00 90.75 124 ALA A O 1
ATOM 979 N N . LEU A 1 125 ? 0.608 17.967 2.042 1.00 92.25 125 LEU A N 1
ATOM 980 C CA . LEU A 1 125 ? -0.657 18.476 2.566 1.00 92.25 125 LEU A CA 1
ATOM 981 C C . LEU A 1 125 ? -1.606 17.331 2.940 1.00 92.25 125 LEU A C 1
ATOM 983 O O . LEU A 1 125 ? -2.192 17.359 4.019 1.00 92.25 125 LEU A O 1
ATOM 987 N N . ALA A 1 126 ? -1.731 16.305 2.093 1.00 89.69 126 ALA A N 1
ATOM 988 C CA . ALA A 1 126 ? -2.540 15.127 2.396 1.00 89.69 126 ALA A CA 1
ATOM 989 C C . ALA A 1 126 ? -2.041 14.426 3.669 1.00 89.69 126 ALA A C 1
ATOM 991 O O . ALA A 1 126 ? -2.826 14.178 4.585 1.00 89.69 126 ALA A O 1
ATOM 992 N N . VAL A 1 127 ? -0.730 14.196 3.787 1.00 90.38 127 VAL A N 1
ATOM 993 C CA . VAL A 1 127 ? -0.116 13.634 4.998 1.00 90.38 127 VAL A CA 1
ATOM 994 C C . VAL A 1 127 ? -0.372 14.544 6.202 1.00 90.38 127 VAL A C 1
ATOM 996 O O . VAL A 1 127 ? -0.859 14.067 7.228 1.00 90.38 127 VAL A O 1
ATOM 999 N N . ALA A 1 128 ? -0.160 15.855 6.071 1.00 91.50 128 ALA A N 1
ATOM 1000 C CA . ALA A 1 128 ? -0.412 16.824 7.134 1.00 91.50 128 ALA A CA 1
ATOM 1001 C C . ALA A 1 128 ? -1.873 16.818 7.614 1.00 91.50 128 ALA A C 1
ATOM 1003 O O . ALA A 1 128 ? -2.107 16.963 8.810 1.00 91.50 128 ALA A O 1
ATOM 1004 N N . LEU A 1 129 ? -2.845 16.596 6.721 1.00 89.81 129 LEU A N 1
ATOM 1005 C CA . LEU A 1 129 ? -4.268 16.464 7.057 1.00 89.81 129 LEU A CA 1
ATOM 1006 C C . LEU A 1 129 ? -4.619 15.097 7.664 1.00 89.81 129 LEU A C 1
ATOM 1008 O O . LEU A 1 129 ? -5.508 15.010 8.514 1.00 89.81 129 LEU A O 1
ATOM 1012 N N . THR A 1 130 ? -3.915 14.026 7.287 1.00 87.56 130 THR A N 1
ATOM 1013 C CA . THR A 1 130 ? -4.121 12.701 7.900 1.00 87.56 130 THR A CA 1
ATOM 1014 C C . THR A 1 130 ? -3.606 12.624 9.337 1.00 87.56 130 THR A C 1
ATOM 1016 O O . THR A 1 130 ? -4.198 11.908 10.141 1.00 87.56 130 THR A O 1
ATOM 1019 N N . ILE A 1 131 ? -2.571 13.387 9.706 1.00 89.50 131 ILE A N 1
ATOM 1020 C CA . ILE A 1 131 ? -2.012 13.415 11.071 1.00 89.50 131 ILE A CA 1
ATOM 1021 C C . ILE A 1 131 ? -3.051 13.801 12.143 1.00 89.50 131 ILE A C 1
ATOM 1023 O O . ILE A 1 131 ? -3.215 13.032 13.093 1.00 89.50 131 ILE A O 1
ATOM 1027 N N . PRO A 1 132 ? -3.781 14.933 12.058 1.00 88.94 132 PRO A N 1
ATOM 1028 C CA . PRO A 1 132 ? -4.775 15.287 13.068 1.00 88.94 132 PRO A CA 1
ATOM 1029 C C . PRO A 1 132 ? -5.919 14.272 13.112 1.00 88.94 132 PRO A C 1
ATOM 1031 O O . PRO A 1 132 ? -6.356 13.904 14.203 1.00 88.94 132 PRO A O 1
ATOM 1034 N N . LEU A 1 133 ? -6.356 13.755 11.956 1.00 85.75 133 LEU A N 1
ATOM 1035 C CA . LEU A 1 133 ? -7.354 12.686 11.895 1.00 85.75 133 LEU A CA 1
ATOM 1036 C C . LEU A 1 133 ? -6.860 11.437 12.639 1.00 85.75 133 LEU A C 1
ATOM 1038 O O . LEU A 1 133 ? -7.567 10.893 13.486 1.00 85.75 133 LEU A O 1
ATOM 1042 N N . TRP A 1 134 ? -5.620 11.025 12.385 1.00 87.62 134 TRP A N 1
ATOM 1043 C CA . TRP A 1 134 ? -4.979 9.901 13.057 1.00 87.62 134 TRP A CA 1
ATOM 1044 C C . TRP A 1 134 ? -4.862 10.120 14.571 1.00 87.62 134 TRP A C 1
ATOM 1046 O O . TRP A 1 134 ? -5.190 9.212 15.333 1.00 87.62 134 TRP A O 1
ATOM 1056 N N . LEU A 1 135 ? -4.493 11.321 15.032 1.00 88.00 135 LEU A N 1
ATOM 1057 C CA . LEU A 1 135 ? -4.426 11.659 16.462 1.00 88.00 135 LEU A CA 1
ATOM 1058 C C . LEU A 1 135 ? -5.800 11.594 17.148 1.00 88.00 135 LEU A C 1
ATOM 1060 O O . LEU A 1 135 ? -5.909 11.113 18.282 1.00 88.00 135 LEU A O 1
ATOM 1064 N N . VAL A 1 136 ? -6.860 12.044 16.470 1.00 86.12 136 VAL A N 1
ATOM 1065 C CA . VAL A 1 136 ? -8.238 11.936 16.975 1.00 86.12 136 VAL A CA 1
ATOM 1066 C C . VAL A 1 136 ? -8.661 10.470 17.055 1.00 86.12 136 VAL A C 1
ATOM 1068 O O . VAL A 1 136 ? -9.135 10.024 18.102 1.00 86.12 136 VAL A O 1
ATOM 1071 N N . LEU A 1 137 ? -8.429 9.688 15.999 1.00 84.12 137 LEU A N 1
ATOM 1072 C CA . LEU A 1 137 ? -8.758 8.260 15.971 1.00 84.12 137 LEU A CA 1
ATOM 1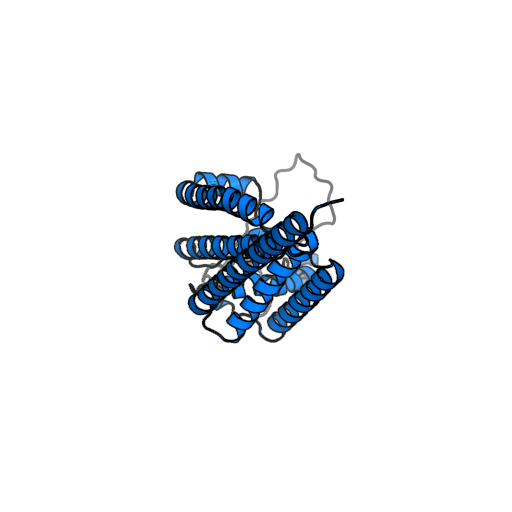073 C C . LEU A 1 137 ? -7.949 7.472 17.013 1.00 84.12 137 LEU A C 1
ATOM 1075 O O . LEU A 1 137 ? -8.492 6.602 17.695 1.00 84.12 137 LEU A O 1
ATOM 1079 N N . TRP A 1 138 ? -6.691 7.850 17.250 1.00 84.38 138 TRP A N 1
ATOM 1080 C CA . TRP A 1 138 ? -5.849 7.284 18.305 1.00 84.38 138 TRP A CA 1
ATOM 1081 C C . TRP A 1 138 ? -6.446 7.476 19.708 1.00 84.38 138 TRP A C 1
ATOM 1083 O O . TRP A 1 138 ? -6.312 6.603 20.571 1.00 84.38 138 TRP A O 1
ATOM 1093 N N . ARG A 1 139 ? -7.123 8.601 19.972 1.00 83.25 139 ARG A N 1
ATOM 1094 C CA . ARG A 1 139 ? -7.816 8.842 21.254 1.00 83.25 139 ARG A CA 1
ATOM 1095 C C . ARG A 1 139 ? -9.062 7.969 21.419 1.00 83.25 139 ARG A C 1
ATOM 1097 O O . ARG A 1 139 ? -9.430 7.661 22.553 1.00 83.25 139 ARG A O 1
ATOM 1104 N N . VAL A 1 140 ? -9.719 7.612 20.317 1.00 78.19 140 VAL A N 1
ATOM 1105 C CA . VAL A 1 140 ? -10.979 6.853 20.309 1.00 78.19 140 VAL A CA 1
ATOM 1106 C C . VAL A 1 140 ? -10.736 5.344 20.356 1.00 78.19 140 VAL A C 1
ATOM 1108 O O . VAL A 1 140 ? -11.580 4.625 20.891 1.00 78.19 140 VAL A O 1
ATOM 1111 N N . ASP A 1 141 ? -9.578 4.878 19.876 1.00 78.06 141 ASP A N 1
ATOM 1112 C CA . ASP A 1 141 ? -9.281 3.452 19.747 1.00 78.06 141 ASP A CA 1
ATOM 1113 C C . ASP A 1 141 ? -9.275 2.718 21.100 1.00 78.06 141 ASP A C 1
ATOM 1115 O O . ASP A 1 141 ? -8.373 2.865 21.935 1.00 78.06 141 ASP A O 1
ATOM 1119 N N . ALA A 1 142 ? -10.322 1.920 21.304 1.00 74.00 142 ALA A N 1
ATOM 1120 C CA . ALA A 1 142 ? -10.540 1.121 22.500 1.00 74.00 142 ALA A CA 1
ATOM 1121 C C . ALA A 1 142 ? -9.962 -0.301 22.388 1.00 74.00 142 ALA A C 1
ATOM 1123 O O . ALA A 1 142 ? -9.861 -0.992 23.407 1.00 74.00 142 ALA A O 1
ATOM 1124 N N . PHE A 1 143 ? -9.615 -0.759 21.182 1.00 78.25 143 PHE A N 1
ATOM 1125 C CA . PHE A 1 143 ? -9.254 -2.151 20.935 1.00 78.25 143 PHE A CA 1
ATOM 1126 C C . PHE A 1 143 ? -7.746 -2.359 21.057 1.00 78.25 143 PHE A C 1
ATOM 1128 O O . PHE A 1 143 ? -6.936 -1.573 20.569 1.00 78.25 143 PHE A O 1
ATOM 1135 N N . ARG A 1 144 ? -7.355 -3.447 21.726 1.00 82.75 144 ARG A N 1
ATOM 1136 C CA . ARG A 1 144 ? -5.953 -3.847 21.860 1.00 82.75 144 ARG A CA 1
ATOM 1137 C C . ARG A 1 144 ? -5.809 -5.314 21.516 1.00 82.75 144 ARG A C 1
ATOM 1139 O O . ARG A 1 144 ? -6.397 -6.163 22.180 1.00 82.75 144 ARG A O 1
ATOM 1146 N N . LEU A 1 145 ? -5.009 -5.597 20.497 1.00 83.38 145 LEU A N 1
ATOM 1147 C CA . LEU A 1 145 ? -4.698 -6.959 20.074 1.00 83.38 145 LEU A CA 1
ATOM 1148 C C . LEU A 1 145 ? -3.343 -7.396 20.639 1.00 83.38 145 LEU A C 1
ATOM 1150 O O . LEU A 1 145 ? -2.425 -6.593 20.835 1.00 83.38 145 LEU A O 1
ATOM 1154 N N . ARG A 1 146 ? -3.215 -8.693 20.931 1.00 89.06 146 ARG A N 1
ATOM 1155 C CA . ARG A 1 146 ? -1.950 -9.277 21.389 1.00 89.06 146 ARG A CA 1
ATOM 1156 C C . ARG A 1 146 ? -0.977 -9.338 20.211 1.00 89.06 146 ARG A C 1
ATOM 1158 O O . ARG A 1 146 ? -1.335 -9.815 19.138 1.00 89.06 146 ARG A O 1
ATOM 1165 N N . ARG A 1 147 ? 0.271 -8.910 20.434 1.00 89.19 147 ARG A N 1
ATOM 1166 C CA . ARG A 1 147 ? 1.311 -8.858 19.389 1.00 89.19 147 ARG A CA 1
ATOM 1167 C C . ARG A 1 147 ? 1.566 -10.203 18.713 1.00 89.19 147 ARG A C 1
ATOM 1169 O O . ARG A 1 147 ? 1.799 -10.221 17.517 1.00 89.19 147 ARG A O 1
ATOM 1176 N N . SER A 1 148 ? 1.483 -11.310 19.450 1.00 91.25 148 SER A N 1
ATOM 1177 C CA . SER A 1 148 ? 1.713 -12.652 18.900 1.00 91.25 148 SER A CA 1
ATOM 1178 C C . SER A 1 148 ? 0.765 -12.983 17.747 1.00 91.25 148 SER A C 1
ATOM 1180 O O . SER A 1 148 ? 1.209 -13.480 16.722 1.00 91.25 148 SER A O 1
ATOM 1182 N N . TRP A 1 149 ? -0.522 -12.648 17.882 1.00 92.38 149 TRP A N 1
ATOM 1183 C CA . TRP A 1 149 ? -1.512 -12.871 16.827 1.00 92.38 149 TRP A CA 1
ATOM 1184 C C . TRP A 1 149 ? -1.280 -11.961 15.622 1.00 92.38 149 TRP A C 1
ATOM 1186 O O . TRP A 1 149 ? -1.448 -12.400 14.492 1.00 92.38 149 TRP A O 1
ATOM 1196 N N . ALA A 1 150 ? -0.845 -10.719 15.856 1.00 92.25 150 ALA A N 1
ATOM 1197 C CA . ALA A 1 150 ? -0.500 -9.804 14.772 1.00 92.25 150 ALA A CA 1
ATOM 1198 C C . ALA A 1 150 ? 0.728 -10.287 13.985 1.00 92.25 150 ALA A C 1
ATOM 1200 O O . ALA A 1 150 ? 0.706 -10.270 12.763 1.00 92.25 150 ALA A O 1
ATOM 1201 N N . VAL A 1 151 ? 1.769 -10.773 14.669 1.00 94.25 151 VAL A N 1
ATOM 1202 C CA . VAL A 1 151 ? 2.965 -11.327 14.016 1.00 94.25 151 VAL A CA 1
ATOM 1203 C C . VAL A 1 151 ? 2.629 -12.601 13.245 1.00 94.25 151 VAL A C 1
ATOM 1205 O O . VAL A 1 151 ? 3.068 -12.750 12.113 1.00 94.25 151 VAL A O 1
ATOM 1208 N N . LEU A 1 152 ? 1.814 -13.493 13.815 1.00 95.75 152 LEU A N 1
ATOM 1209 C CA . LEU A 1 152 ? 1.381 -14.700 13.112 1.00 95.75 152 LEU A CA 1
ATOM 1210 C C . LEU A 1 152 ? 0.582 -14.349 11.849 1.00 95.75 152 LEU A C 1
ATOM 1212 O O . LEU A 1 152 ? 0.877 -14.884 10.786 1.00 95.75 152 LEU A O 1
ATOM 1216 N N . GLY A 1 153 ? -0.366 -13.410 11.943 1.00 93.81 153 GLY A N 1
ATOM 1217 C CA . GLY A 1 153 ? -1.111 -12.916 10.782 1.00 93.81 153 GLY A CA 1
ATOM 1218 C C . GLY A 1 153 ? -0.200 -12.302 9.718 1.00 93.81 153 GLY A C 1
ATOM 1219 O O . GLY A 1 153 ? -0.331 -12.627 8.543 1.00 93.81 153 GLY A O 1
ATOM 1220 N N . LEU A 1 154 ? 0.779 -11.491 10.133 1.00 95.50 154 LEU A N 1
ATOM 1221 C CA . LEU A 1 154 ? 1.776 -10.906 9.234 1.00 95.50 154 LEU A CA 1
ATOM 1222 C C . LEU A 1 154 ? 2.572 -11.984 8.489 1.00 95.50 154 LEU A C 1
ATOM 1224 O O . LEU A 1 154 ? 2.684 -11.918 7.269 1.00 95.50 154 LEU A O 1
ATOM 1228 N N . LEU A 1 155 ? 3.098 -12.978 9.211 1.00 96.44 155 LEU A N 1
ATOM 1229 C CA . LEU A 1 155 ? 3.888 -14.062 8.623 1.00 96.44 155 LEU A CA 1
ATOM 1230 C C . LEU A 1 155 ? 3.062 -14.898 7.643 1.00 96.44 155 LEU A C 1
ATOM 1232 O O . LEU A 1 155 ? 3.551 -15.219 6.565 1.00 96.44 155 LEU A O 1
ATOM 1236 N N . VAL A 1 156 ? 1.807 -15.205 7.981 1.00 97.19 156 VAL A N 1
ATOM 1237 C CA . VAL A 1 156 ? 0.899 -15.941 7.089 1.00 97.19 156 VAL A CA 1
ATOM 1238 C C . VAL A 1 156 ? 0.605 -15.137 5.822 1.00 97.19 156 VAL A C 1
ATOM 1240 O O . VAL A 1 156 ? 0.695 -15.688 4.728 1.00 97.19 156 VAL A O 1
ATOM 1243 N N . CYS A 1 157 ? 0.302 -13.839 5.939 1.00 96.38 157 CYS A N 1
ATOM 1244 C CA . CYS A 1 157 ? 0.049 -12.992 4.772 1.00 96.38 157 CYS A CA 1
ATOM 1245 C C . CYS A 1 157 ? 1.294 -12.842 3.887 1.00 96.38 157 CYS A C 1
ATOM 1247 O O . CYS A 1 157 ? 1.170 -12.926 2.669 1.00 96.38 157 CYS A O 1
ATOM 1249 N N . LEU A 1 158 ? 2.481 -12.671 4.481 1.00 95.38 158 LEU A N 1
ATOM 1250 C CA . LEU A 1 158 ? 3.744 -12.608 3.740 1.00 95.38 158 LEU A CA 1
ATOM 1251 C C . LEU A 1 158 ? 4.046 -13.925 3.020 1.00 95.38 158 LEU A C 1
ATOM 1253 O O . LEU A 1 158 ? 4.379 -13.907 1.839 1.00 95.38 158 LEU A O 1
ATOM 1257 N N . ALA A 1 159 ? 3.889 -15.063 3.700 1.00 95.50 159 ALA A N 1
ATOM 1258 C CA . ALA A 1 159 ? 4.116 -16.376 3.103 1.00 95.50 159 ALA A CA 1
ATOM 1259 C C . ALA A 1 159 ? 3.139 -16.653 1.951 1.00 95.50 159 ALA A C 1
ATOM 1261 O O . ALA A 1 159 ? 3.557 -17.095 0.885 1.00 95.50 159 ALA A O 1
ATOM 1262 N N . ALA A 1 160 ? 1.851 -16.347 2.135 1.00 96.19 160 ALA A N 1
ATOM 1263 C CA . ALA A 1 160 ? 0.838 -16.508 1.094 1.00 96.19 160 ALA A CA 1
ATOM 1264 C C . ALA A 1 160 ? 1.100 -15.596 -0.114 1.00 96.19 160 ALA A C 1
ATOM 1266 O O . ALA A 1 160 ? 0.919 -16.013 -1.254 1.00 96.19 160 ALA A O 1
ATOM 1267 N N . LEU A 1 161 ? 1.555 -14.367 0.127 1.00 94.88 161 LEU A N 1
ATOM 1268 C CA . LEU A 1 161 ? 1.887 -13.411 -0.923 1.00 94.88 161 LEU A CA 1
ATOM 1269 C C . LEU A 1 161 ? 3.129 -13.832 -1.712 1.00 94.88 161 LEU A C 1
ATOM 1271 O O . LEU A 1 161 ? 3.126 -13.757 -2.940 1.00 94.88 161 LEU A O 1
ATOM 1275 N N . ALA A 1 162 ? 4.166 -14.307 -1.022 1.00 93.00 162 ALA A N 1
ATOM 1276 C CA . ALA A 1 162 ? 5.350 -14.867 -1.661 1.00 93.00 162 ALA A CA 1
ATOM 1277 C C . ALA A 1 162 ? 4.978 -16.095 -2.503 1.00 93.00 162 ALA A C 1
ATOM 1279 O O . ALA A 1 162 ? 5.329 -16.161 -3.676 1.00 93.00 162 ALA A O 1
ATOM 1280 N N . ALA A 1 163 ? 4.186 -17.018 -1.947 1.00 94.19 163 ALA A N 1
ATOM 1281 C CA . ALA A 1 163 ? 3.710 -18.195 -2.668 1.00 94.19 163 ALA A CA 1
ATOM 1282 C C . ALA A 1 163 ? 2.889 -17.821 -3.911 1.00 94.19 163 ALA A C 1
ATOM 1284 O O . ALA A 1 163 ? 3.126 -18.376 -4.978 1.00 94.19 163 ALA A O 1
ATOM 1285 N N . LEU A 1 164 ? 1.973 -16.852 -3.801 1.00 94.12 164 LEU A N 1
ATOM 1286 C CA . LEU A 1 164 ? 1.197 -16.351 -4.938 1.00 94.12 164 LEU A CA 1
ATOM 1287 C C . LEU A 1 164 ? 2.104 -15.757 -6.025 1.00 94.12 164 LEU A C 1
ATOM 1289 O O . LEU A 1 164 ? 1.897 -16.033 -7.202 1.00 94.12 164 LEU A O 1
ATOM 1293 N N . SER A 1 165 ? 3.108 -14.971 -5.628 1.00 92.00 165 SER A N 1
ATOM 1294 C CA . SER A 1 165 ? 4.029 -14.301 -6.557 1.00 92.00 165 SER A CA 1
ATOM 1295 C C . SER A 1 165 ? 4.953 -15.282 -7.282 1.00 92.00 165 SER A C 1
ATOM 1297 O O . SER A 1 165 ? 5.305 -15.046 -8.431 1.00 92.00 165 SER A O 1
ATOM 1299 N N . LEU A 1 166 ? 5.333 -16.382 -6.624 1.00 90.62 166 LEU A N 1
ATOM 1300 C CA . LEU A 1 166 ? 6.158 -17.438 -7.217 1.00 90.62 166 LEU A CA 1
ATOM 1301 C C . LEU A 1 166 ? 5.336 -18.419 -8.064 1.00 90.62 166 LEU A C 1
ATOM 1303 O O . LEU A 1 166 ? 5.832 -18.928 -9.063 1.00 90.62 166 LEU A O 1
ATOM 1307 N N . ALA A 1 167 ? 4.090 -18.699 -7.670 1.00 92.44 167 ALA A N 1
ATOM 1308 C CA . ALA A 1 167 ? 3.207 -19.606 -8.404 1.00 92.44 167 ALA A CA 1
ATOM 1309 C C . ALA A 1 167 ? 2.651 -18.971 -9.684 1.00 92.44 167 ALA A C 1
ATOM 1311 O O . ALA A 1 167 ? 2.433 -19.668 -10.673 1.00 92.44 167 ALA A O 1
ATOM 1312 N N . VAL A 1 168 ? 2.410 -17.659 -9.656 1.00 90.38 168 VAL A N 1
ATOM 1313 C CA . VAL A 1 168 ? 1.961 -16.879 -10.807 1.00 90.38 168 VAL A CA 1
ATOM 1314 C C . VAL A 1 168 ? 2.932 -15.709 -10.962 1.00 90.38 168 VAL A C 1
ATOM 1316 O O . VAL A 1 168 ? 2.791 -14.715 -10.243 1.00 90.38 168 VAL A O 1
ATOM 1319 N N . PRO A 1 169 ? 3.930 -15.811 -11.854 1.00 84.25 169 PRO A N 1
ATOM 1320 C CA . PRO A 1 169 ? 4.808 -14.693 -12.186 1.00 84.25 169 PRO A CA 1
ATOM 1321 C C . PRO A 1 169 ? 4.018 -13.514 -12.775 1.00 84.25 169 PRO A C 1
ATOM 1323 O O . PRO A 1 169 ? 2.922 -13.689 -13.306 1.00 84.25 169 PRO A O 1
ATOM 1326 N N . THR A 1 170 ? 4.529 -12.294 -12.618 1.00 82.62 170 THR A N 1
ATOM 1327 C CA . THR A 1 170 ? 4.023 -11.108 -13.332 1.00 82.62 170 THR A CA 1
ATOM 1328 C C . THR A 1 170 ? 4.629 -11.065 -14.726 1.00 82.62 170 THR A C 1
ATOM 1330 O O . THR A 1 170 ? 5.834 -11.300 -14.855 1.00 82.62 170 THR A O 1
ATOM 1333 N N . ASP A 1 171 ? 3.839 -10.721 -15.739 1.00 81.62 171 ASP A N 1
ATOM 1334 C CA . ASP A 1 171 ? 4.384 -10.493 -17.074 1.00 81.62 171 ASP A CA 1
ATOM 1335 C C . ASP A 1 171 ? 5.225 -9.208 -17.077 1.00 81.62 171 ASP A C 1
ATOM 1337 O O . ASP A 1 171 ? 4.982 -8.283 -16.304 1.00 81.62 171 ASP A O 1
ATOM 1341 N N . ARG A 1 172 ? 6.262 -9.137 -17.917 1.00 75.25 172 ARG A N 1
ATOM 1342 C CA . ARG A 1 172 ? 7.131 -7.943 -17.976 1.00 75.25 172 ARG A CA 1
ATOM 1343 C C . ARG A 1 172 ? 6.392 -6.731 -18.537 1.00 75.25 172 ARG A C 1
ATOM 1345 O O . ARG A 1 172 ? 6.552 -5.619 -18.049 1.00 75.25 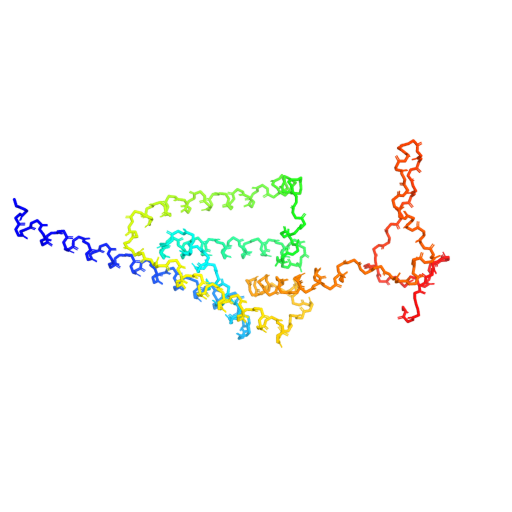172 ARG A O 1
ATOM 1352 N N . GLU A 1 173 ? 5.529 -6.972 -19.518 1.00 78.06 173 GLU A N 1
ATOM 1353 C CA . GLU A 1 173 ? 4.765 -5.926 -20.203 1.00 78.06 173 GLU A CA 1
ATOM 1354 C C . GLU A 1 173 ? 3.752 -5.237 -19.282 1.00 78.06 173 GLU A C 1
ATOM 1356 O O . GLU A 1 173 ? 3.395 -4.074 -19.482 1.00 78.06 173 GLU A O 1
ATOM 1361 N N . ASP A 1 174 ? 3.331 -5.933 -18.223 1.00 79.06 174 ASP A N 1
ATOM 1362 C CA . ASP A 1 174 ? 2.430 -5.401 -17.210 1.00 79.06 174 ASP A CA 1
ATOM 1363 C C . ASP A 1 174 ? 2.988 -4.139 -16.544 1.00 79.06 174 ASP A C 1
ATOM 1365 O O . ASP A 1 174 ? 2.219 -3.288 -16.092 1.00 79.06 174 ASP A O 1
ATOM 1369 N N . GLU A 1 175 ? 4.307 -3.951 -16.508 1.00 78.44 175 GLU A N 1
ATOM 1370 C CA . GLU A 1 175 ? 4.915 -2.777 -15.884 1.00 78.44 175 GLU A CA 1
ATOM 1371 C C . GLU A 1 175 ? 4.554 -1.461 -16.596 1.00 78.44 175 GLU A C 1
ATOM 1373 O O . GLU A 1 175 ? 4.499 -0.405 -15.948 1.00 78.44 175 GLU A O 1
ATOM 1378 N N . PHE A 1 176 ? 4.205 -1.542 -17.887 1.00 83.44 176 PHE A N 1
ATOM 1379 C CA . PHE A 1 176 ? 3.880 -0.399 -18.741 1.00 83.44 176 PHE A CA 1
ATOM 1380 C C . PHE A 1 176 ? 2.392 -0.024 -18.761 1.00 83.44 176 PHE A C 1
ATOM 1382 O O . PHE A 1 176 ? 2.018 1.037 -19.273 1.00 83.44 176 PHE A O 1
ATOM 1389 N N . PHE A 1 177 ? 1.513 -0.852 -18.187 1.00 84.50 177 PHE A N 1
ATOM 1390 C CA . PHE A 1 177 ? 0.071 -0.594 -18.197 1.00 84.50 177 PHE A CA 1
ATOM 1391 C C . PHE A 1 177 ? -0.432 0.114 -16.922 1.00 84.50 177 PHE A C 1
ATOM 1393 O O . PHE A 1 177 ? -0.055 -0.270 -15.809 1.00 84.50 177 PHE A O 1
ATOM 1400 N N . PRO A 1 178 ? -1.358 1.092 -17.040 1.00 86.38 178 PRO A N 1
ATOM 1401 C CA . PRO A 1 178 ? -1.868 1.903 -15.926 1.00 86.38 178 PRO A CA 1
ATOM 1402 C C . PRO A 1 178 ? -2.947 1.198 -15.077 1.00 86.38 178 PRO A C 1
ATOM 1404 O O . PRO A 1 178 ? -3.957 1.802 -14.708 1.00 86.38 178 PRO A O 1
ATOM 1407 N N . HIS A 1 179 ? -2.752 -0.076 -14.750 1.00 87.06 179 HIS A N 1
ATOM 1408 C CA . HIS A 1 179 ? -3.643 -0.855 -13.882 1.00 87.06 179 HIS A CA 1
ATOM 1409 C C . HIS A 1 179 ? -2.856 -1.601 -12.805 1.00 87.06 179 HIS A C 1
ATOM 1411 O O . HIS A 1 179 ? -1.637 -1.739 -12.908 1.00 87.06 179 HIS A O 1
ATOM 1417 N N . GLN A 1 180 ? -3.560 -2.118 -11.793 1.00 89.94 180 GLN A N 1
ATOM 1418 C CA . GLN A 1 180 ? -3.020 -3.046 -10.795 1.00 89.94 180 GLN A CA 1
ATOM 1419 C C . GLN A 1 180 ? -1.830 -2.494 -9.984 1.00 89.94 180 GLN A C 1
ATOM 1421 O O . GLN A 1 180 ? -0.829 -3.169 -9.749 1.00 89.94 180 GLN A O 1
ATOM 1426 N N . TYR A 1 181 ? -1.928 -1.232 -9.556 1.00 91.44 181 TYR A N 1
ATOM 1427 C CA . TYR A 1 181 ? -0.825 -0.502 -8.918 1.00 91.44 181 TYR A CA 1
ATOM 1428 C C . TYR A 1 181 ? -0.263 -1.196 -7.667 1.00 91.44 181 TYR A C 1
ATOM 1430 O O . TYR A 1 181 ? 0.950 -1.259 -7.481 1.00 91.44 181 TYR A O 1
ATOM 1438 N N . ILE A 1 182 ? -1.132 -1.711 -6.790 1.00 93.69 182 ILE A N 1
ATOM 1439 C CA . ILE A 1 182 ? -0.702 -2.269 -5.499 1.00 93.69 182 ILE A CA 1
ATOM 1440 C C . ILE A 1 182 ? -0.198 -3.694 -5.677 1.00 93.69 182 ILE A C 1
ATOM 1442 O O . ILE A 1 182 ? 0.839 -4.057 -5.119 1.00 93.69 182 ILE A O 1
ATOM 1446 N N . SER A 1 183 ? -0.926 -4.514 -6.435 1.00 92.88 183 SER A N 1
ATOM 1447 C CA . SER A 1 183 ? -0.547 -5.912 -6.626 1.00 92.88 183 SER A CA 1
ATOM 1448 C C . SER A 1 183 ? 0.781 -6.044 -7.372 1.00 92.88 183 SER A C 1
ATOM 1450 O O . SER A 1 183 ? 1.622 -6.826 -6.928 1.00 92.88 183 SER A O 1
ATOM 1452 N N . LYS A 1 184 ? 1.022 -5.235 -8.416 1.00 91.69 184 LYS A N 1
ATOM 1453 C CA . LYS A 1 184 ? 2.308 -5.180 -9.133 1.00 91.69 184 LYS A CA 1
ATOM 1454 C C . LYS A 1 184 ? 3.452 -4.809 -8.202 1.00 91.69 184 LYS A C 1
ATOM 1456 O O . LYS A 1 184 ? 4.416 -5.565 -8.082 1.00 91.69 184 LYS A O 1
ATOM 1461 N N . PHE A 1 185 ? 3.302 -3.705 -7.468 1.00 93.06 185 PHE A N 1
ATOM 1462 C CA . PHE A 1 185 ? 4.319 -3.253 -6.524 1.00 93.06 185 PHE A CA 1
ATOM 1463 C C . PHE A 1 185 ? 4.689 -4.353 -5.524 1.00 93.06 185 PHE A C 1
ATOM 1465 O O . PHE A 1 185 ? 5.858 -4.677 -5.330 1.00 93.06 185 PHE A O 1
ATOM 1472 N N . VAL A 1 186 ? 3.688 -4.971 -4.903 1.00 93.12 186 VAL A N 1
ATOM 1473 C CA . VAL A 1 186 ? 3.926 -5.941 -3.835 1.00 93.12 186 VAL A CA 1
ATOM 1474 C C . VAL A 1 186 ? 4.472 -7.270 -4.371 1.00 93.12 186 VAL A C 1
ATOM 1476 O O . VAL A 1 186 ? 5.324 -7.877 -3.723 1.00 93.12 186 VAL A O 1
ATOM 1479 N N . ARG A 1 187 ? 4.048 -7.708 -5.561 1.00 92.19 187 ARG A N 1
ATOM 1480 C CA . ARG A 1 187 ? 4.600 -8.905 -6.223 1.00 92.19 187 ARG A CA 1
ATOM 1481 C C . ARG A 1 187 ? 6.040 -8.682 -6.695 1.00 92.19 187 ARG A C 1
ATOM 1483 O O . ARG A 1 187 ? 6.844 -9.607 -6.600 1.00 92.19 187 ARG A O 1
ATOM 1490 N N . SER A 1 188 ? 6.404 -7.452 -7.077 1.00 90.81 188 SER A N 1
ATOM 1491 C CA . SER A 1 188 ? 7.789 -7.104 -7.436 1.00 90.81 188 SER A CA 1
ATOM 1492 C C . SER A 1 188 ? 8.782 -7.302 -6.280 1.00 90.81 188 SER A C 1
ATOM 1494 O O . SER A 1 188 ? 9.962 -7.528 -6.528 1.00 90.81 188 SER A O 1
ATOM 1496 N N . VAL A 1 189 ? 8.314 -7.324 -5.018 1.00 89.31 189 VAL A N 1
ATOM 1497 C CA . VAL A 1 189 ? 9.158 -7.666 -3.855 1.00 89.31 189 VAL A CA 1
ATOM 1498 C C . VAL A 1 189 ? 9.710 -9.082 -3.993 1.00 89.31 189 VAL A C 1
ATOM 1500 O O . VAL A 1 189 ? 10.883 -9.313 -3.712 1.00 89.31 189 VAL A O 1
ATOM 1503 N N . ALA A 1 190 ? 8.866 -10.038 -4.391 1.00 86.44 190 ALA A N 1
ATOM 1504 C CA . ALA A 1 190 ? 9.262 -11.437 -4.494 1.00 86.44 190 ALA A CA 1
ATOM 1505 C C . ALA A 1 190 ? 10.275 -11.639 -5.624 1.00 86.44 190 ALA A C 1
ATOM 1507 O O . ALA A 1 190 ? 11.262 -12.338 -5.423 1.00 86.44 190 ALA A O 1
ATOM 1508 N N . VAL A 1 191 ? 10.061 -10.977 -6.766 1.00 83.50 191 VAL A N 1
ATOM 1509 C CA . VAL A 1 191 ? 10.994 -10.993 -7.903 1.00 83.50 191 VAL A CA 1
ATOM 1510 C C . VAL A 1 191 ? 12.342 -10.408 -7.486 1.00 83.50 191 VAL A C 1
ATOM 1512 O O . VAL A 1 191 ? 13.349 -11.106 -7.541 1.00 83.50 191 VAL A O 1
ATOM 1515 N N . ALA A 1 192 ? 12.348 -9.196 -6.921 1.00 84.25 192 ALA A N 1
ATOM 1516 C CA . ALA A 1 192 ? 13.574 -8.553 -6.455 1.00 84.25 192 ALA A CA 1
ATOM 1517 C C . ALA A 1 192 ? 14.316 -9.398 -5.405 1.00 84.25 192 ALA A C 1
ATOM 1519 O O . ALA A 1 192 ? 15.539 -9.494 -5.439 1.00 84.25 192 ALA A O 1
ATOM 1520 N N . ALA A 1 193 ? 13.595 -10.039 -4.478 1.00 84.75 193 ALA A N 1
ATOM 1521 C CA . ALA A 1 193 ? 14.194 -10.918 -3.476 1.00 84.75 193 ALA A CA 1
ATOM 1522 C C . ALA A 1 193 ? 14.851 -12.160 -4.097 1.00 84.75 193 ALA A C 1
ATOM 1524 O O . ALA A 1 193 ? 15.931 -12.554 -3.653 1.00 84.75 193 ALA A O 1
ATOM 1525 N N . VAL A 1 194 ? 14.220 -12.760 -5.114 1.00 83.06 194 VAL A N 1
ATOM 1526 C CA . VAL A 1 194 ? 14.809 -13.873 -5.870 1.00 83.06 194 VAL A CA 1
ATOM 1527 C C . VAL A 1 194 ? 16.069 -13.397 -6.582 1.00 83.06 194 VAL A C 1
ATOM 1529 O O . VAL A 1 194 ? 17.119 -13.989 -6.343 1.00 83.06 194 VAL A O 1
ATOM 1532 N N . ASP A 1 195 ? 16.005 -12.297 -7.331 1.00 80.94 195 ASP A N 1
ATOM 1533 C CA . ASP A 1 195 ? 17.140 -11.767 -8.099 1.00 80.94 195 ASP A CA 1
ATOM 1534 C C . ASP A 1 195 ? 18.336 -11.410 -7.201 1.00 80.94 195 ASP A C 1
ATOM 1536 O O . ASP A 1 195 ? 19.487 -11.736 -7.506 1.00 80.94 195 ASP A O 1
ATOM 1540 N N . LEU A 1 196 ? 18.069 -10.792 -6.044 1.00 80.88 196 LEU A N 1
ATOM 1541 C CA . LEU A 1 196 ? 19.073 -10.511 -5.012 1.00 80.88 196 LEU A CA 1
ATOM 1542 C C . LEU A 1 196 ? 19.702 -11.792 -4.452 1.00 80.88 196 LEU A C 1
ATOM 1544 O O . LEU A 1 196 ? 20.899 -11.813 -4.169 1.00 80.88 196 LEU A O 1
ATOM 1548 N N . SER A 1 197 ? 18.906 -12.846 -4.257 1.00 81.38 197 SER A N 1
ATOM 1549 C CA . SER A 1 197 ? 19.376 -14.108 -3.672 1.00 81.38 197 SER A CA 1
ATOM 1550 C C . SER A 1 197 ? 20.168 -14.976 -4.651 1.00 81.38 197 SER A C 1
ATOM 1552 O O . SER A 1 197 ? 21.070 -15.699 -4.229 1.00 81.38 197 SER A O 1
ATOM 1554 N N . THR A 1 198 ? 19.846 -14.901 -5.943 1.00 79.00 198 THR A N 1
ATOM 1555 C CA . THR A 1 198 ? 20.501 -15.673 -7.007 1.00 79.00 198 THR A CA 1
ATOM 1556 C C . THR A 1 198 ? 21.726 -14.962 -7.576 1.00 79.00 198 THR A C 1
ATOM 1558 O O . THR A 1 198 ? 22.482 -15.573 -8.324 1.00 79.00 198 THR A O 1
ATOM 1561 N N . GLY A 1 199 ? 21.948 -13.692 -7.219 1.00 64.75 199 GLY A N 1
ATOM 1562 C CA . GLY A 1 199 ? 23.024 -12.875 -7.781 1.00 64.75 199 GLY A CA 1
ATOM 1563 C C . GLY A 1 199 ? 22.754 -12.414 -9.217 1.00 64.75 199 GLY A C 1
ATOM 1564 O O . GLY A 1 199 ? 23.637 -11.824 -9.833 1.00 64.75 199 GLY A O 1
ATOM 1565 N N . ALA A 1 200 ? 21.540 -12.632 -9.735 1.00 60.50 200 ALA A N 1
ATOM 1566 C CA . ALA A 1 200 ? 21.161 -12.313 -11.112 1.00 60.50 200 ALA A CA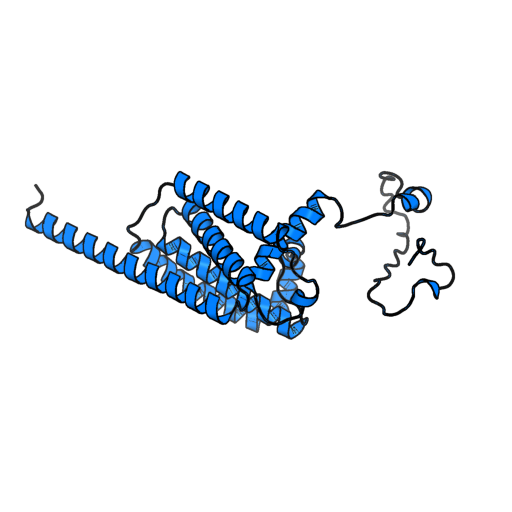 1
ATOM 1567 C C . ALA A 1 200 ? 21.065 -10.801 -11.394 1.00 60.50 200 ALA A C 1
ATOM 1569 O O . ALA A 1 200 ? 21.015 -10.393 -12.548 1.00 60.50 200 ALA A O 1
ATOM 1570 N N . VAL A 1 201 ? 21.071 -9.951 -10.357 1.00 58.53 201 VAL A N 1
ATOM 1571 C CA . VAL A 1 201 ? 21.030 -8.482 -10.518 1.00 58.53 201 VAL A CA 1
ATOM 1572 C C . VAL A 1 201 ? 22.260 -7.954 -11.270 1.00 58.53 201 VAL A C 1
ATOM 1574 O O . VAL A 1 201 ? 22.161 -6.955 -11.976 1.00 58.53 201 VAL A O 1
ATOM 1577 N N . LEU A 1 202 ? 23.416 -8.610 -11.125 1.00 57.12 202 LEU A N 1
ATOM 1578 C CA . LEU A 1 202 ? 24.657 -8.273 -11.825 1.00 57.12 202 LEU A CA 1
ATOM 1579 C C . LEU A 1 202 ? 25.329 -9.566 -12.292 1.00 57.12 202 LEU A C 1
ATOM 1581 O O . LEU A 1 202 ? 26.280 -10.049 -11.676 1.00 57.12 202 LEU A O 1
ATOM 1585 N N . GLU A 1 203 ? 24.812 -10.141 -13.374 1.00 52.59 203 GLU A N 1
ATOM 1586 C CA . GLU A 1 203 ? 25.407 -11.321 -13.992 1.00 52.59 203 GLU A CA 1
ATOM 1587 C C . GLU A 1 203 ? 26.669 -10.910 -14.766 1.00 52.59 203 GLU A C 1
ATOM 1589 O O . GLU A 1 203 ? 26.614 -10.288 -15.826 1.00 52.59 203 GLU A O 1
ATOM 1594 N N . ALA A 1 204 ? 27.837 -11.209 -14.197 1.00 55.53 204 ALA A N 1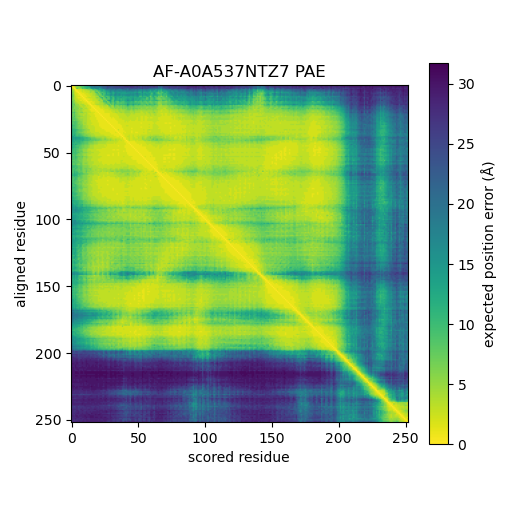
ATOM 1595 C CA . ALA A 1 204 ? 29.097 -11.141 -14.920 1.00 55.53 204 ALA A CA 1
ATOM 1596 C C . ALA A 1 204 ? 29.322 -12.492 -15.601 1.00 55.53 204 ALA A C 1
ATOM 1598 O O . ALA A 1 204 ? 29.374 -13.516 -14.919 1.00 55.53 204 ALA A O 1
ATOM 1599 N N . ASP A 1 205 ? 29.473 -12.497 -16.928 1.00 53.78 205 ASP A N 1
ATOM 1600 C CA . ASP A 1 205 ? 29.792 -13.713 -17.676 1.00 53.78 205 ASP A CA 1
ATOM 1601 C C . ASP A 1 205 ? 31.055 -14.362 -17.070 1.00 53.78 205 ASP A C 1
ATOM 1603 O O . ASP A 1 205 ? 32.108 -13.713 -17.031 1.00 53.78 205 ASP A O 1
ATOM 1607 N N . PRO A 1 206 ? 31.006 -15.615 -16.584 1.00 55.66 206 PRO A N 1
ATOM 1608 C CA . PRO A 1 206 ? 32.181 -16.280 -16.030 1.00 55.66 206 PRO A CA 1
ATOM 1609 C C . PRO A 1 206 ? 33.308 -16.439 -17.062 1.00 55.66 206 PRO A C 1
ATOM 1611 O O . PRO A 1 206 ? 34.477 -16.445 -16.676 1.00 55.66 206 PRO A O 1
ATOM 1614 N N . ALA A 1 207 ? 32.997 -16.484 -18.366 1.00 55.94 207 ALA A N 1
ATOM 1615 C CA . ALA A 1 207 ? 34.004 -16.482 -19.432 1.00 55.94 207 ALA A CA 1
ATOM 1616 C C . ALA A 1 207 ? 34.704 -15.118 -19.580 1.00 55.94 207 ALA A C 1
ATOM 1618 O O . ALA A 1 207 ? 35.784 -15.021 -20.171 1.00 55.94 207 ALA A O 1
ATOM 1619 N N . SER A 1 208 ? 34.121 -14.057 -19.014 1.00 52.88 208 SER A N 1
ATOM 1620 C CA . SER A 1 208 ? 34.728 -12.730 -18.974 1.00 52.88 208 SER A CA 1
ATOM 1621 C C . SER A 1 208 ? 35.757 -12.573 -17.854 1.00 52.88 208 SER A C 1
ATOM 1623 O O . SER A 1 208 ? 36.565 -11.662 -17.951 1.00 52.88 208 SER A O 1
ATOM 1625 N N . ILE A 1 209 ? 35.836 -13.468 -16.859 1.00 50.25 209 ILE A N 1
ATOM 1626 C CA . ILE A 1 209 ? 36.876 -13.410 -15.807 1.00 50.25 209 ILE A CA 1
ATOM 1627 C C . ILE A 1 209 ? 38.286 -13.538 -16.416 1.00 50.25 209 ILE A C 1
ATOM 1629 O O . ILE A 1 209 ? 39.222 -12.877 -15.967 1.00 50.25 209 ILE A O 1
ATOM 1633 N N . ASP A 1 210 ? 38.424 -14.309 -17.499 1.00 50.16 210 ASP A N 1
ATOM 1634 C CA . ASP A 1 210 ? 39.691 -14.468 -18.224 1.00 50.16 210 ASP A CA 1
ATOM 1635 C C . ASP A 1 210 ? 40.008 -13.295 -19.177 1.00 50.16 210 ASP A C 1
ATOM 1637 O O . ASP A 1 210 ? 41.152 -13.141 -19.611 1.00 50.16 210 ASP A O 1
ATOM 1641 N N . ARG A 1 211 ? 39.022 -12.450 -19.525 1.00 51.41 211 ARG A N 1
ATOM 1642 C CA . ARG A 1 211 ? 39.174 -11.356 -20.515 1.00 51.41 211 ARG A CA 1
ATOM 1643 C C . ARG A 1 211 ? 39.083 -9.952 -19.915 1.00 51.41 211 ARG A C 1
ATOM 1645 O O . ARG A 1 211 ? 39.779 -9.042 -20.360 1.00 51.41 211 ARG A O 1
ATOM 1652 N N . LEU A 1 212 ? 38.260 -9.778 -18.893 1.00 50.44 212 LEU A N 1
ATOM 1653 C CA . LEU A 1 212 ? 38.163 -8.609 -18.035 1.00 50.44 212 LEU A CA 1
ATOM 1654 C C . LEU A 1 212 ? 38.923 -8.938 -16.758 1.00 50.44 212 LEU A C 1
ATOM 1656 O O . LEU A 1 212 ? 38.403 -9.558 -15.836 1.00 50.44 212 LEU A O 1
ATOM 1660 N N . ASN A 1 213 ? 40.176 -8.492 -16.718 1.00 46.91 213 ASN A N 1
ATOM 1661 C CA . ASN A 1 213 ? 41.025 -8.527 -15.535 1.00 46.91 213 ASN A CA 1
ATOM 1662 C C . ASN A 1 213 ? 40.429 -7.591 -14.462 1.00 46.91 213 ASN A C 1
ATOM 1664 O O . ASN A 1 213 ? 40.935 -6.496 -14.207 1.00 46.91 213 ASN A O 1
ATOM 1668 N N . LEU A 1 214 ? 39.331 -8.006 -13.825 1.00 51.06 214 LEU A N 1
ATOM 1669 C CA . LEU A 1 214 ? 38.848 -7.472 -12.554 1.00 51.06 214 LEU A CA 1
ATOM 1670 C C . LEU A 1 214 ? 39.811 -7.977 -11.478 1.00 51.06 214 LEU A C 1
ATOM 1672 O O . LEU A 1 214 ? 39.459 -8.782 -10.621 1.00 51.06 214 LEU A O 1
ATOM 1676 N N . ALA A 1 215 ? 41.077 -7.570 -11.598 1.00 47.59 215 ALA A N 1
ATOM 1677 C CA . ALA A 1 215 ? 42.132 -7.939 -10.681 1.00 47.59 215 ALA A CA 1
ATOM 1678 C C . ALA A 1 215 ? 41.639 -7.620 -9.272 1.00 47.59 215 ALA A C 1
ATOM 1680 O O . ALA A 1 215 ? 41.363 -6.459 -8.956 1.00 47.59 215 ALA A O 1
ATOM 1681 N N . ALA A 1 216 ? 41.478 -8.675 -8.472 1.00 49.16 216 ALA A N 1
ATOM 1682 C CA . ALA A 1 216 ? 41.079 -8.615 -7.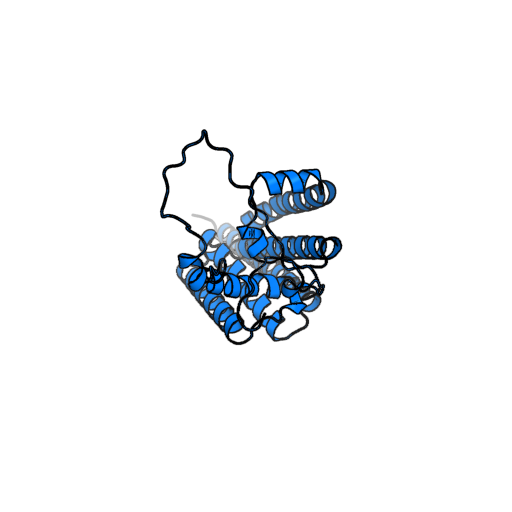081 1.00 49.16 216 ALA A CA 1
ATOM 1683 C C . ALA A 1 216 ? 41.769 -7.427 -6.402 1.00 49.16 216 ALA A C 1
ATOM 1685 O O . ALA A 1 216 ? 42.988 -7.429 -6.248 1.00 49.16 216 ALA A O 1
ATOM 1686 N N . GLY A 1 217 ? 40.985 -6.393 -6.079 1.00 49.62 217 GLY A N 1
ATOM 1687 C CA . GLY A 1 217 ? 41.404 -5.227 -5.306 1.00 49.62 217 GLY A CA 1
ATOM 1688 C C . GLY A 1 217 ? 42.827 -4.741 -5.586 1.00 49.62 217 GLY A C 1
ATOM 1689 O O . GLY A 1 217 ? 43.627 -4.660 -4.655 1.00 49.62 217 GLY A O 1
ATOM 1690 N N . ALA A 1 218 ? 43.163 -4.409 -6.837 1.00 48.03 218 ALA A N 1
ATOM 1691 C CA . ALA A 1 218 ? 44.372 -3.633 -7.087 1.00 48.03 218 ALA A CA 1
ATOM 1692 C C . ALA A 1 218 ? 44.277 -2.333 -6.268 1.00 48.03 218 ALA A C 1
ATOM 1694 O O . ALA A 1 218 ? 43.306 -1.583 -6.388 1.00 48.03 218 ALA A O 1
ATOM 1695 N N . SER A 1 219 ? 45.253 -2.105 -5.387 1.00 52.00 219 SER A N 1
ATOM 1696 C CA . SER A 1 219 ? 45.321 -0.932 -4.519 1.00 52.00 219 SER A CA 1
ATOM 1697 C C . SER A 1 219 ? 45.048 0.340 -5.326 1.00 52.00 219 SER A C 1
ATOM 1699 O O . SER A 1 219 ? 45.710 0.618 -6.325 1.00 52.00 219 SER A O 1
ATOM 1701 N N . CYS A 1 220 ? 44.023 1.092 -4.919 1.00 54.72 220 CYS A N 1
ATOM 1702 C CA . CYS A 1 220 ? 43.579 2.290 -5.620 1.00 54.72 220 CYS A CA 1
ATOM 1703 C C . CYS A 1 220 ? 44.704 3.340 -5.608 1.00 54.72 220 CYS A C 1
ATOM 1705 O O . CYS A 1 220 ? 44.883 4.078 -4.639 1.00 54.72 220 CYS A O 1
ATOM 1707 N N . GLN A 1 221 ? 45.507 3.394 -6.674 1.00 58.28 221 GLN A N 1
ATOM 1708 C CA . GLN A 1 221 ? 46.483 4.457 -6.889 1.00 58.28 221 GLN A CA 1
ATOM 1709 C C . GLN A 1 221 ? 45.756 5.663 -7.488 1.00 58.28 221 GLN A C 1
ATOM 1711 O O . GLN A 1 221 ? 45.612 5.790 -8.703 1.00 58.28 221 GLN A O 1
ATOM 1716 N N . VAL A 1 222 ? 45.319 6.559 -6.600 1.00 58.72 222 VAL A N 1
ATOM 1717 C CA . VAL A 1 222 ? 44.503 7.764 -6.866 1.00 58.72 222 VAL A CA 1
ATOM 1718 C C . VAL A 1 222 ? 45.114 8.713 -7.923 1.00 58.72 222 VAL A C 1
ATOM 1720 O O . VAL A 1 222 ? 44.436 9.595 -8.435 1.00 58.72 222 VAL A O 1
ATOM 1723 N N . ALA A 1 223 ? 46.389 8.532 -8.284 1.00 61.06 223 ALA A N 1
ATOM 1724 C CA . ALA A 1 223 ? 47.122 9.384 -9.222 1.00 61.06 223 ALA A CA 1
ATOM 1725 C C . ALA A 1 223 ? 47.044 8.953 -10.702 1.00 61.06 223 ALA A C 1
ATOM 1727 O O . ALA A 1 223 ? 47.570 9.660 -11.564 1.00 61.06 223 ALA A O 1
ATOM 1728 N N . ARG A 1 224 ? 46.434 7.805 -11.035 1.00 63.84 224 ARG A N 1
ATOM 1729 C CA . ARG A 1 224 ? 46.315 7.359 -12.435 1.00 63.84 224 ARG A CA 1
ATOM 1730 C C . ARG A 1 224 ? 45.012 7.860 -13.058 1.00 63.84 224 ARG A C 1
ATOM 1732 O O . ARG A 1 224 ? 43.958 7.809 -12.432 1.00 63.84 224 ARG A O 1
ATOM 1739 N N . LYS A 1 225 ? 45.081 8.307 -14.318 1.00 59.19 225 LYS A N 1
ATOM 1740 C CA . LYS A 1 225 ? 43.900 8.633 -15.131 1.00 59.19 225 LYS A CA 1
ATOM 1741 C C . LYS A 1 225 ? 42.985 7.403 -15.161 1.00 59.19 225 LYS A C 1
ATOM 1743 O O . LYS A 1 225 ? 43.425 6.338 -15.591 1.00 59.19 225 LYS A O 1
ATOM 1748 N N . LEU A 1 226 ? 41.758 7.552 -14.657 1.00 56.38 226 LEU A N 1
ATOM 1749 C CA . LEU A 1 226 ? 40.762 6.481 -14.614 1.00 56.38 226 LEU A CA 1
ATOM 1750 C C . LEU A 1 226 ? 40.568 5.912 -16.031 1.00 56.38 226 LEU A C 1
ATOM 1752 O O . LEU A 1 226 ? 40.497 6.702 -16.981 1.00 56.38 226 LEU A O 1
ATOM 1756 N N . PRO A 1 227 ? 40.510 4.577 -16.203 1.00 59.16 227 PRO A N 1
ATOM 1757 C CA . PRO A 1 227 ? 40.167 4.001 -17.493 1.00 59.16 227 PRO A CA 1
ATOM 1758 C C . PRO A 1 227 ? 38.796 4.533 -17.914 1.00 59.16 227 PRO A C 1
ATOM 1760 O O . PRO A 1 227 ? 37.880 4.646 -17.099 1.00 59.16 227 PRO A O 1
ATOM 1763 N N . HIS A 1 228 ? 38.672 4.909 -19.184 1.00 58.81 228 HIS A N 1
ATOM 1764 C CA . HIS A 1 228 ? 37.397 5.336 -19.740 1.00 58.81 228 HIS A CA 1
ATOM 1765 C C . HIS A 1 228 ? 36.456 4.127 -19.749 1.00 58.81 228 HIS A C 1
ATOM 1767 O O . HIS A 1 228 ? 36.626 3.218 -20.556 1.00 58.81 228 HIS A O 1
ATOM 1773 N N . ILE A 1 229 ? 35.496 4.099 -18.825 1.00 62.56 229 ILE A N 1
ATOM 1774 C CA . ILE A 1 229 ? 34.402 3.130 -18.851 1.00 62.56 229 ILE A CA 1
ATOM 1775 C C . ILE A 1 229 ? 33.397 3.652 -19.877 1.00 62.56 229 ILE A C 1
ATOM 1777 O O . ILE A 1 229 ? 32.776 4.693 -19.667 1.00 62.56 229 ILE A O 1
ATOM 1781 N N . VAL A 1 230 ? 33.276 2.952 -21.003 1.00 62.66 230 VAL A N 1
ATOM 1782 C CA . VAL A 1 230 ? 32.197 3.169 -21.969 1.00 62.66 230 VAL A CA 1
ATOM 1783 C C . VAL A 1 230 ? 31.104 2.165 -21.628 1.00 62.66 230 VAL A C 1
ATOM 1785 O O . VAL A 1 230 ? 31.281 0.966 -21.817 1.00 62.66 230 VAL A O 1
ATOM 1788 N N . MET A 1 231 ? 30.003 2.657 -21.067 1.00 55.97 231 MET A N 1
ATOM 1789 C CA . MET A 1 231 ? 28.816 1.859 -20.774 1.00 55.97 231 MET A CA 1
ATOM 1790 C C . MET A 1 231 ? 27.887 1.941 -21.988 1.00 55.97 231 MET A C 1
ATOM 1792 O O . MET A 1 231 ? 27.312 2.997 -22.252 1.00 55.97 231 MET A O 1
ATOM 1796 N N . LEU A 1 232 ? 27.795 0.854 -22.757 1.00 55.09 232 LEU A N 1
ATOM 1797 C CA . LEU A 1 232 ? 26.756 0.684 -23.772 1.00 55.09 232 LEU A CA 1
ATOM 1798 C C . LEU A 1 232 ? 25.514 0.135 -23.072 1.00 55.09 232 LEU A C 1
ATOM 1800 O O . LEU A 1 232 ? 25.549 -0.966 -22.530 1.00 55.09 232 LEU A O 1
ATOM 1804 N N . PHE A 1 233 ? 24.439 0.915 -23.069 1.00 50.00 233 PHE A N 1
ATOM 1805 C CA . PHE A 1 233 ? 23.123 0.424 -22.685 1.00 50.00 233 PHE A CA 1
ATOM 1806 C C . PHE A 1 233 ? 22.546 -0.348 -23.871 1.00 50.00 233 PHE A C 1
ATOM 1808 O O . PHE A 1 233 ? 22.298 0.247 -24.921 1.00 50.00 233 PHE A O 1
ATOM 1815 N N . ASP A 1 234 ? 22.328 -1.651 -23.703 1.00 53.47 234 ASP A N 1
ATOM 1816 C CA . ASP A 1 234 ? 21.643 -2.515 -24.675 1.00 53.47 234 ASP A CA 1
ATOM 1817 C C . ASP A 1 234 ? 20.118 -2.282 -24.636 1.00 53.47 234 ASP A C 1
ATOM 1819 O O . ASP A 1 234 ? 19.312 -3.187 -24.464 1.00 53.47 234 ASP A O 1
ATOM 1823 N N . GLU A 1 235 ? 19.718 -1.011 -24.706 1.00 51.44 235 GLU A N 1
ATOM 1824 C CA . GLU A 1 235 ? 18.340 -0.589 -24.994 1.00 51.44 235 GLU A CA 1
ATOM 1825 C C . GLU A 1 235 ? 18.215 -0.103 -26.447 1.00 51.44 235 GLU A C 1
ATOM 1827 O O . GLU A 1 235 ? 17.137 0.270 -26.914 1.00 51.44 235 GLU A O 1
ATOM 1832 N N . SER A 1 236 ? 19.327 -0.077 -27.189 1.00 49.59 236 SER A N 1
ATOM 1833 C CA . SER A 1 236 ? 19.308 0.259 -28.601 1.00 49.59 236 SER A CA 1
ATOM 1834 C C . SER A 1 236 ? 18.789 -0.924 -29.405 1.00 49.59 236 SER A C 1
ATOM 1836 O O . SER A 1 236 ? 19.336 -2.015 -29.323 1.00 49.59 236 SER A O 1
ATOM 1838 N N . SER A 1 237 ? 17.830 -0.683 -30.297 1.00 56.22 237 SER A N 1
ATOM 1839 C CA . SER A 1 237 ? 17.434 -1.588 -31.390 1.00 56.22 237 SER A CA 1
ATOM 1840 C C . SER A 1 237 ? 18.552 -1.812 -32.430 1.00 56.22 237 SER A C 1
ATOM 1842 O O . SER A 1 237 ? 18.283 -1.996 -33.617 1.00 56.22 237 SER A O 1
ATOM 1844 N N . PHE A 1 238 ? 19.808 -1.674 -32.013 1.00 58.50 238 PHE A N 1
ATOM 1845 C CA . PHE A 1 238 ? 21.001 -1.749 -32.825 1.00 58.50 238 PHE A CA 1
ATOM 1846 C C . PHE A 1 238 ? 21.758 -3.005 -32.423 1.00 58.50 238 PHE A C 1
ATOM 1848 O O . PHE A 1 238 ? 22.214 -3.129 -31.293 1.00 58.50 238 PHE A O 1
ATOM 1855 N N . ASP A 1 239 ? 21.891 -3.917 -33.373 1.00 67.62 239 ASP A N 1
ATOM 1856 C CA . ASP A 1 239 ? 22.609 -5.167 -33.199 1.00 67.62 239 ASP A CA 1
ATOM 1857 C C . ASP A 1 239 ? 24.088 -4.896 -32.867 1.00 67.62 239 ASP A C 1
ATOM 1859 O O . ASP A 1 239 ? 24.840 -4.358 -33.689 1.00 67.62 239 ASP A O 1
ATOM 1863 N N . ALA A 1 240 ? 24.518 -5.262 -31.654 1.00 69.81 240 ALA A N 1
ATOM 1864 C CA . ALA A 1 240 ? 25.895 -5.076 -31.205 1.00 69.81 240 ALA A CA 1
ATOM 1865 C C . ALA A 1 240 ? 26.923 -5.842 -32.062 1.00 69.81 240 ALA A C 1
ATOM 1867 O O . ALA A 1 240 ? 28.102 -5.473 -32.056 1.00 69.81 240 ALA A O 1
ATOM 1868 N N . THR A 1 241 ? 26.505 -6.840 -32.858 1.00 72.75 241 THR A N 1
ATOM 1869 C CA . THR A 1 241 ? 27.384 -7.532 -33.823 1.00 72.75 241 THR A CA 1
ATOM 1870 C C . THR A 1 241 ? 27.852 -6.614 -34.955 1.00 72.75 241 THR A C 1
ATOM 1872 O O . THR A 1 241 ? 28.900 -6.850 -35.560 1.00 72.75 241 THR A O 1
ATOM 1875 N N . MET A 1 242 ? 27.118 -5.528 -35.219 1.00 73.25 242 MET A N 1
ATOM 1876 C CA . MET A 1 242 ? 27.431 -4.569 -36.280 1.00 73.25 242 MET A CA 1
ATOM 1877 C C . MET A 1 242 ? 28.510 -3.558 -35.870 1.00 73.25 242 MET A C 1
ATOM 1879 O O . MET A 1 242 ? 28.982 -2.781 -36.705 1.00 73.25 242 MET A O 1
ATOM 1883 N N . MET A 1 243 ? 28.918 -3.541 -34.596 1.00 73.38 243 MET A N 1
ATOM 1884 C CA . MET A 1 243 ? 29.964 -2.645 -34.116 1.00 73.38 243 MET A CA 1
ATOM 1885 C C . MET A 1 243 ? 31.355 -3.269 -34.293 1.00 73.38 243 MET A C 1
ATOM 1887 O O . MET A 1 243 ? 31.635 -4.348 -33.763 1.00 73.38 243 MET A O 1
ATOM 1891 N N . PRO A 1 244 ? 32.281 -2.588 -34.993 1.00 70.19 244 PRO A N 1
ATOM 1892 C CA . PRO A 1 244 ? 33.614 -3.122 -35.204 1.00 70.19 244 PRO A CA 1
ATOM 1893 C C . PRO A 1 244 ? 34.347 -3.262 -33.868 1.00 70.19 244 PRO A C 1
ATOM 1895 O O . PRO A 1 244 ? 34.434 -2.314 -33.088 1.00 70.19 244 PRO A O 1
ATOM 1898 N N . SER A 1 245 ? 34.980 -4.418 -33.663 1.00 67.31 245 SER A N 1
ATOM 1899 C CA . SER A 1 245 ? 35.805 -4.735 -32.482 1.00 67.31 245 SER A CA 1
ATOM 1900 C C . SER A 1 245 ? 35.036 -5.049 -31.189 1.00 67.31 245 SER A C 1
ATOM 1902 O O . SER A 1 245 ? 35.668 -5.157 -30.138 1.00 67.31 245 SER A O 1
ATOM 1904 N N . ILE A 1 246 ? 33.712 -5.239 -31.245 1.00 62.59 246 ILE A N 1
ATOM 1905 C CA . ILE A 1 246 ? 32.919 -5.735 -30.109 1.00 62.59 246 ILE A CA 1
ATOM 1906 C C . ILE A 1 246 ? 32.812 -7.262 -30.190 1.00 62.59 246 ILE A C 1
ATOM 1908 O O . ILE A 1 246 ? 32.543 -7.828 -31.245 1.00 62.59 246 ILE A O 1
ATOM 1912 N N . SER A 1 247 ? 33.078 -7.944 -29.073 1.00 67.81 247 SER A N 1
ATOM 1913 C CA . SER A 1 247 ? 32.881 -9.393 -28.944 1.00 67.81 247 SER A CA 1
ATOM 1914 C C . SER A 1 247 ? 31.560 -9.656 -28.234 1.00 67.81 247 SER A C 1
ATOM 1916 O O . SER A 1 247 ? 31.398 -9.225 -27.095 1.00 67.81 247 SER A O 1
ATOM 1918 N N . VAL A 1 248 ? 30.654 -10.377 -28.889 1.00 71.25 248 VAL A N 1
ATOM 1919 C CA . VAL A 1 248 ? 29.372 -10.823 -28.324 1.00 71.25 248 VAL A CA 1
ATOM 1920 C C . VAL A 1 248 ? 29.404 -12.329 -28.012 1.00 71.25 248 VAL A C 1
ATOM 1922 O O . VAL A 1 248 ? 30.178 -13.060 -28.643 1.00 71.25 248 VAL A O 1
ATOM 1925 N N . PRO A 1 249 ? 28.621 -12.813 -27.028 1.00 65.88 249 PRO A N 1
ATOM 1926 C CA . PRO A 1 249 ? 28.532 -14.237 -26.704 1.00 65.88 249 PRO A CA 1
ATOM 1927 C C . PRO A 1 249 ? 27.873 -15.061 -27.832 1.00 65.88 249 PRO A C 1
ATOM 1929 O O . PRO A 1 249 ? 27.213 -14.504 -28.711 1.00 65.88 249 PRO A O 1
ATOM 1932 N N . PRO A 1 250 ? 28.031 -16.401 -27.834 1.00 66.25 250 PRO A N 1
ATOM 1933 C CA . PRO A 1 250 ? 27.350 -17.265 -28.796 1.00 66.25 250 PRO A CA 1
ATOM 1934 C C . PRO A 1 250 ? 25.826 -17.164 -28.626 1.00 66.25 250 PRO A C 1
ATOM 1936 O O . PRO A 1 250 ? 25.324 -17.408 -27.531 1.00 66.25 250 PRO A O 1
ATOM 1939 N N . ASN A 1 251 ? 25.106 -16.885 -29.719 1.00 63.81 251 ASN A N 1
ATOM 1940 C CA . ASN A 1 251 ? 23.651 -16.656 -29.773 1.00 63.81 251 ASN A CA 1
ATOM 1941 C C . ASN A 1 251 ? 23.159 -15.312 -29.194 1.00 63.81 251 ASN A C 1
ATOM 1943 O O . ASN A 1 251 ? 22.026 -15.255 -28.713 1.00 63.81 251 ASN A O 1
ATOM 1947 N N . TYR A 1 252 ? 23.993 -14.264 -29.237 1.00 60.09 252 TYR A N 1
ATOM 1948 C CA . TYR A 1 252 ? 23.496 -12.880 -29.249 1.00 60.09 252 TYR A CA 1
ATOM 1949 C C . TYR A 1 252 ? 22.619 -12.643 -30.487 1.00 60.09 252 TYR A C 1
ATOM 1951 O O . TYR A 1 252 ? 22.998 -13.163 -31.567 1.00 60.09 252 TYR A O 1
#

Foldseek 3Di:
DPDPVNVVVVVVVLVVLVVVLVVLLVVLVVVLVVCLVVFADDPLLSLLSVLLLLLQQLVVCLVVQFNNLSSLVSSLVVVVLLLQQVVCCVPVLFGDAVVCVVPDDPVNVVVCCVVPVVSVVVSVVVVVVSVVVSVVSVVSGPGGDDSVVSVVSNVVSLVVSLVSLVVDPDDPCVRSDSHSRRSRHSSSVNVVVVCVVVVVVDDDPPVCVVVPCPPPCPPPPVPDDDPDDDDDDVPDPDPPVPDPPDDDDPPD